Protein AF-A0A383DNP6-F1 (afdb_monomer_lite)

Secondary structure (DSSP, 8-state):
---SHHHHEEEEEEETTEEE--SSTT-SS---EESSTTHHHHHHHHHGGGS-HHHH-HHHHHHHHTTPPPHHHHHHHS--GGG-S-EEEEE-----S---TT--TTT-GGGHHHHHHHHHHHS---TTS-----PPP-HHHHHHHHTTT-SEEEE-SS-GGG-HHHHHHHHHHHT-HHHHHH-EEEE-----

Radius of gyration: 18.07 Å; chains: 1; bounding box: 46×43×46 Å

Foldseek 3Di:
DAFLLLQAEDEFAAAPQATFQDSDPQFQDTPGHDNDPVCNSVSNVVCRVVDPCVVGNCVQVVQVVVVHDDPRNVVVVPDDSVLGHAEYRDAQFADADDDDPPDDCRQHVNCLVVVVVCCVPPVDDDCPSNDDTRDGDPLVVVLVRHALGHQEYEYDGHALVRDPSSVVSVVVNVVRPNCVVRHDYHYDHPPD

pLDDT: mean 89.87, std 11.25, range [45.59, 98.5]

Sequence (192 aa):
MECLEPYNAIYLDNTDSGYKIQPCCLYNNTEGVVDSIDKIQAKNQELWPTLDWEKNCIVCLSKEKHNEHSKRLESFKSSSREKGLVRFDIRPGSTCNLKCIMCNPRNSSAWQQDIELWTKYNNDYERSLSRKNFNELDWDWIYTKCVDKAELIYIVGGEPFYMKSVHEFLNKLSKNQWNCYNTRILIQTNGV

InterPro domains:
  IPR007197 Radical SAM [SFLDS00029] (92-191)
  IPR013785 Aldolase-type TIM barrel [G3DSA:3.20.20.70] (83-192)
  IPR058240 Radical SAM superfamily [SSF102114] (91-191)

Organism: NCBI:txid408172

Structure (mmCIF, N/CA/C/O backbone):
data_AF-A0A383DNP6-F1
#
_entry.id   AF-A0A383DNP6-F1
#
loop_
_atom_site.group_PDB
_atom_site.id
_atom_site.type_symbol
_atom_site.label_atom_id
_atom_site.label_alt_id
_atom_site.label_comp_id
_atom_site.label_asym_id
_atom_site.label_entity_id
_atom_site.label_seq_id
_atom_site.pdbx_PDB_ins_code
_atom_site.Cartn_x
_atom_site.Cartn_y
_atom_site.Cartn_z
_atom_site.occupancy
_atom_site.B_iso_or_equiv
_atom_site.auth_seq_id
_atom_site.auth_comp_id
_atom_site.auth_asym_id
_atom_site.auth_atom_id
_atom_site.pdbx_PDB_model_num
ATOM 1 N N . MET A 1 1 ? -9.457 18.759 13.613 1.00 61.66 1 MET A N 1
ATOM 2 C CA . MET A 1 1 ? -9.557 17.284 13.680 1.00 61.66 1 MET A CA 1
ATOM 3 C C . MET A 1 1 ? -8.344 16.699 12.970 1.00 61.66 1 MET A C 1
ATOM 5 O O . MET A 1 1 ? -8.074 17.108 11.845 1.00 61.66 1 MET A O 1
ATOM 9 N N . GLU A 1 2 ? -7.572 15.847 13.641 1.00 83.06 2 GLU A N 1
ATOM 10 C CA . GLU A 1 2 ? -6.317 15.265 13.128 1.00 83.06 2 GLU A CA 1
ATOM 11 C C . GLU A 1 2 ? -6.586 13.987 12.330 1.00 83.06 2 GLU A C 1
ATOM 13 O O . GLU A 1 2 ? -7.411 13.190 12.762 1.00 83.06 2 GLU A O 1
ATOM 18 N N . CYS A 1 3 ? -5.885 13.787 11.206 1.00 91.44 3 CYS A N 1
ATOM 19 C CA . CYS A 1 3 ? -6.023 12.624 10.314 1.00 91.44 3 CYS A CA 1
ATOM 20 C C . CYS A 1 3 ? -5.942 11.279 11.063 1.00 91.44 3 CYS A C 1
ATOM 22 O O . CYS A 1 3 ? -5.090 11.110 11.934 1.00 91.44 3 CYS A O 1
ATOM 24 N N . LEU A 1 4 ? -6.777 10.306 10.679 1.00 92.88 4 LEU A N 1
ATOM 25 C CA . LEU A 1 4 ? -6.782 8.964 11.277 1.00 92.88 4 LEU A CA 1
ATOM 26 C C . LEU A 1 4 ? -5.996 7.916 10.476 1.00 92.88 4 LEU A C 1
ATOM 28 O O . LEU A 1 4 ? -5.839 6.790 10.945 1.00 92.88 4 LEU A O 1
ATOM 32 N N . GLU A 1 5 ? -5.455 8.268 9.305 1.00 94.00 5 GLU A N 1
ATOM 33 C CA . GLU A 1 5 ? -4.631 7.351 8.500 1.00 94.00 5 GLU A CA 1
ATOM 34 C C . GLU A 1 5 ? -3.450 6.725 9.272 1.00 94.00 5 GLU A C 1
ATOM 36 O O . GLU A 1 5 ? -3.327 5.508 9.191 1.00 94.00 5 GLU A O 1
ATOM 41 N N . PRO A 1 6 ? -2.658 7.451 10.097 1.00 93.88 6 PRO A N 1
ATOM 42 C CA . PRO A 1 6 ? -1.569 6.832 10.872 1.00 93.88 6 PRO A CA 1
ATOM 43 C C . PRO A 1 6 ? -2.024 5.740 11.858 1.00 93.88 6 PRO A C 1
ATOM 45 O O . PRO A 1 6 ? -1.230 4.904 12.292 1.00 93.88 6 PRO A O 1
ATOM 48 N N . TYR A 1 7 ? -3.296 5.763 12.264 1.00 93.75 7 TYR A N 1
ATOM 49 C CA . TYR A 1 7 ? -3.839 4.875 13.291 1.00 93.75 7 TYR A CA 1
ATOM 50 C C . TYR A 1 7 ? -4.623 3.716 12.686 1.00 93.75 7 TYR A C 1
ATOM 52 O O . TYR A 1 7 ? -4.438 2.570 13.093 1.00 93.75 7 TYR A O 1
ATOM 60 N N . ASN A 1 8 ? -5.484 4.009 11.710 1.00 94.88 8 ASN A N 1
ATOM 61 C CA . ASN A 1 8 ? -6.426 3.037 11.168 1.00 94.88 8 ASN A CA 1
ATOM 62 C C . ASN A 1 8 ? -6.039 2.479 9.798 1.00 94.88 8 ASN A C 1
ATOM 64 O O . ASN A 1 8 ? -6.687 1.541 9.328 1.00 94.88 8 ASN A O 1
ATOM 68 N N . ALA A 1 9 ? -5.006 3.032 9.162 1.00 95.50 9 ALA A N 1
ATOM 69 C CA . ALA A 1 9 ? -4.510 2.579 7.876 1.00 95.50 9 ALA A CA 1
ATOM 70 C C . ALA A 1 9 ? -3.009 2.272 7.918 1.00 95.50 9 ALA A C 1
ATOM 72 O O . ALA A 1 9 ? -2.278 2.717 8.802 1.00 95.50 9 ALA A O 1
ATOM 73 N N . ILE A 1 10 ? -2.549 1.508 6.932 1.00 97.06 10 ILE A N 1
ATOM 74 C CA . ILE A 1 10 ? -1.130 1.307 6.666 1.00 97.06 10 ILE A CA 1
ATOM 75 C C . ILE A 1 10 ? -0.873 1.387 5.166 1.00 97.06 10 ILE A C 1
ATOM 77 O O . ILE A 1 10 ? -1.619 0.819 4.367 1.00 97.06 10 ILE A O 1
ATOM 81 N N . TYR A 1 11 ? 0.185 2.103 4.796 1.00 97.00 11 TYR A N 1
ATOM 82 C CA . TYR A 1 11 ? 0.709 2.138 3.439 1.00 97.00 11 TYR A CA 1
ATOM 83 C C . TYR A 1 11 ? 1.948 1.247 3.359 1.00 97.00 11 TYR A C 1
ATOM 85 O O . TYR A 1 11 ? 2.924 1.477 4.071 1.00 97.00 11 TYR A O 1
ATOM 93 N N . LEU A 1 12 ? 1.896 0.225 2.510 1.00 96.62 12 LEU A N 1
ATOM 94 C CA . LEU A 1 12 ? 2.936 -0.788 2.368 1.00 96.62 12 LEU A CA 1
ATOM 95 C C . LEU A 1 12 ? 3.612 -0.641 1.009 1.00 96.62 12 LEU A C 1
ATOM 97 O O . LEU A 1 12 ? 3.016 -0.958 -0.013 1.00 96.62 12 LEU A O 1
ATOM 101 N N . ASP A 1 13 ? 4.854 -0.166 1.010 1.00 93.31 13 ASP A N 1
ATOM 102 C CA . ASP A 1 13 ? 5.696 0.020 -0.177 1.00 93.31 13 ASP A CA 1
ATOM 103 C C . ASP A 1 13 ? 7.134 -0.286 0.218 1.00 93.31 13 ASP A C 1
ATOM 105 O O . ASP A 1 13 ? 7.767 0.480 0.955 1.00 93.31 13 ASP A O 1
ATOM 109 N N . ASN A 1 14 ? 7.599 -1.456 -0.214 1.00 91.62 14 ASN A N 1
ATOM 110 C CA . ASN A 1 14 ? 8.941 -1.931 0.060 1.00 91.62 14 ASN A CA 1
ATOM 111 C C . ASN A 1 14 ? 9.878 -1.507 -1.069 1.00 91.62 14 ASN A C 1
ATOM 113 O O . ASN A 1 14 ? 9.609 -1.697 -2.256 1.00 91.62 14 ASN A O 1
ATOM 117 N N . THR A 1 15 ? 10.984 -0.896 -0.681 1.00 86.88 15 THR A N 1
ATOM 118 C CA . THR A 1 15 ? 11.998 -0.366 -1.585 1.00 86.88 15 THR A CA 1
ATOM 119 C C . THR A 1 15 ? 13.313 -1.100 -1.358 1.00 86.88 15 THR A C 1
ATOM 121 O O . THR A 1 15 ? 13.457 -1.849 -0.393 1.00 86.88 15 THR A O 1
ATOM 124 N N . ASP A 1 16 ? 14.316 -0.838 -2.193 1.00 83.19 16 ASP A N 1
ATOM 125 C CA . ASP A 1 16 ? 15.664 -1.386 -1.989 1.00 83.19 16 ASP A CA 1
ATOM 126 C C . ASP A 1 16 ? 16.263 -1.016 -0.623 1.00 83.19 16 ASP A C 1
ATOM 128 O O . ASP A 1 16 ? 17.136 -1.713 -0.114 1.00 83.19 16 ASP A O 1
ATOM 132 N N . SER A 1 17 ? 15.811 0.095 -0.035 1.00 87.19 17 SER A N 1
ATOM 133 C CA . SER A 1 17 ? 16.271 0.590 1.264 1.00 87.19 17 SER A CA 1
ATOM 134 C C . SER A 1 17 ? 15.376 0.153 2.431 1.00 87.19 17 SER A C 1
ATOM 136 O O . SER A 1 17 ? 15.689 0.473 3.572 1.00 87.19 17 SER A O 1
ATOM 138 N N . GLY A 1 18 ? 14.279 -0.564 2.164 1.00 91.69 18 GLY A N 1
ATOM 139 C CA . GLY A 1 18 ? 13.285 -0.984 3.155 1.00 91.69 18 GLY A CA 1
ATOM 140 C C . GLY A 1 18 ? 11.896 -0.385 2.918 1.00 91.69 18 GLY A C 1
ATOM 141 O O . GLY A 1 18 ? 11.629 0.248 1.889 1.00 91.69 18 GLY A O 1
ATOM 142 N N . TYR A 1 19 ? 11.005 -0.582 3.886 1.00 94.25 19 TYR A N 1
ATOM 143 C CA . TYR A 1 19 ? 9.616 -0.133 3.858 1.00 94.25 19 TYR A CA 1
ATOM 144 C C . TYR A 1 19 ? 9.498 1.353 4.182 1.00 94.25 19 TYR A C 1
ATOM 146 O O . TYR A 1 19 ? 10.014 1.806 5.202 1.00 94.25 19 TYR A O 1
ATOM 154 N N . LYS A 1 20 ? 8.781 2.115 3.353 1.00 94.50 20 LYS A N 1
ATOM 155 C CA . LYS A 1 20 ? 8.606 3.562 3.559 1.00 94.50 20 LYS A CA 1
ATOM 156 C C . LYS A 1 20 ? 7.843 3.890 4.842 1.00 94.50 20 LYS A C 1
ATOM 158 O O . LYS A 1 20 ? 6.776 3.336 5.100 1.00 94.50 20 LYS A O 1
ATOM 163 N N . ILE A 1 21 ? 8.337 4.885 5.572 1.00 95.44 21 ILE A N 1
ATOM 164 C CA . ILE A 1 21 ? 7.622 5.531 6.673 1.00 95.44 21 ILE A CA 1
ATOM 165 C C . ILE A 1 21 ? 6.856 6.722 6.097 1.00 95.44 21 ILE A C 1
ATOM 167 O O . ILE A 1 21 ? 7.427 7.778 5.815 1.00 95.44 21 ILE A O 1
ATOM 171 N N . GLN A 1 22 ? 5.559 6.528 5.876 1.00 93.69 22 GLN A N 1
ATOM 172 C CA . GLN A 1 22 ? 4.633 7.605 5.544 1.00 93.69 22 GLN A CA 1
ATOM 173 C C . GLN A 1 22 ? 3.201 7.262 5.989 1.00 93.69 22 GLN A C 1
ATOM 175 O O . GLN A 1 22 ? 2.783 6.107 5.843 1.00 93.69 22 GLN A O 1
ATOM 180 N N . PRO A 1 23 ? 2.417 8.240 6.489 1.00 93.12 23 PRO A N 1
ATOM 181 C CA . PRO A 1 23 ? 1.058 8.001 6.981 1.00 93.12 23 PRO A CA 1
ATOM 182 C C . PRO A 1 23 ? 0.078 7.447 5.942 1.00 93.12 23 PRO A C 1
ATOM 184 O O . PRO A 1 23 ? -0.820 6.686 6.289 1.00 93.12 23 PRO A O 1
ATOM 187 N N . CYS A 1 24 ? 0.204 7.860 4.677 1.00 94.81 24 CYS A N 1
ATOM 188 C CA . CYS A 1 24 ? -0.631 7.376 3.579 1.00 94.81 24 CYS A CA 1
ATOM 189 C C . CYS A 1 24 ? 0.018 7.656 2.214 1.00 94.81 24 CYS A C 1
ATOM 191 O O . CYS A 1 24 ? 0.981 8.412 2.124 1.00 94.81 24 CYS A O 1
ATOM 193 N N . CYS A 1 25 ? -0.563 7.117 1.140 1.00 94.06 25 CYS A N 1
ATOM 194 C CA . CYS A 1 25 ? -0.069 7.274 -0.233 1.00 94.06 25 CYS A CA 1
ATOM 195 C C . CYS A 1 25 ? -0.108 8.701 -0.814 1.00 94.06 25 CYS A C 1
ATOM 197 O O . CYS A 1 25 ? 0.502 8.934 -1.851 1.00 94.06 25 CYS A O 1
ATOM 199 N N . LEU A 1 26 ? -0.842 9.634 -0.197 1.00 95.06 26 LEU A N 1
ATOM 200 C CA . LEU A 1 26 ? -0.940 11.035 -0.644 1.00 95.06 26 LEU A CA 1
ATOM 201 C C . LEU A 1 26 ? -0.003 11.975 0.122 1.00 95.06 26 LEU A C 1
ATOM 203 O O . LEU A 1 26 ? -0.078 13.190 -0.056 1.00 95.06 26 LEU A O 1
ATOM 207 N N . TYR A 1 27 ? 0.804 11.433 1.029 1.00 94.69 27 TYR A N 1
ATOM 208 C CA . TYR A 1 27 ? 1.769 12.210 1.785 1.00 94.69 27 TYR A CA 1
ATOM 209 C C . TYR A 1 27 ? 2.950 12.562 0.866 1.00 94.69 27 TYR A C 1
ATOM 211 O O . TYR A 1 27 ? 3.499 11.693 0.195 1.00 94.69 27 TYR A O 1
ATOM 219 N N . ASN A 1 28 ? 3.302 13.846 0.779 1.00 91.00 28 ASN A N 1
ATOM 220 C CA . ASN A 1 28 ? 4.233 14.342 -0.244 1.00 91.00 28 ASN A CA 1
ATOM 221 C C . ASN A 1 28 ? 5.705 13.977 -0.002 1.00 91.00 28 ASN A C 1
ATOM 223 O O . ASN A 1 28 ? 6.528 14.160 -0.899 1.00 91.00 28 ASN A O 1
ATOM 227 N N . ASN A 1 29 ? 6.046 13.508 1.196 1.00 88.94 29 ASN A N 1
ATOM 228 C CA . ASN A 1 29 ? 7.412 13.181 1.581 1.00 88.94 29 ASN A CA 1
ATOM 229 C C . ASN A 1 29 ? 7.528 11.709 2.009 1.00 88.94 29 ASN A C 1
ATOM 231 O O . ASN A 1 29 ? 6.543 10.990 2.121 1.00 88.94 29 ASN A O 1
ATOM 235 N N . THR A 1 30 ? 8.738 11.226 2.251 1.00 88.38 30 THR A N 1
ATOM 236 C CA . THR A 1 30 ? 8.972 9.962 2.954 1.00 88.38 30 THR A CA 1
ATOM 237 C C . THR A 1 30 ? 9.869 10.268 4.143 1.00 88.38 30 THR A C 1
ATOM 239 O O . THR A 1 30 ? 10.977 10.759 3.961 1.00 88.38 30 THR A O 1
ATOM 242 N N . GLU A 1 31 ? 9.396 9.979 5.357 1.00 91.69 31 GLU A N 1
ATOM 243 C CA . GLU A 1 31 ? 10.099 10.341 6.602 1.00 91.69 31 GLU A CA 1
ATOM 244 C C . GLU A 1 31 ? 11.278 9.404 6.914 1.00 91.69 31 GLU A C 1
ATOM 246 O O . GLU A 1 31 ? 12.033 9.606 7.861 1.00 91.69 31 GLU A O 1
ATOM 251 N N . GLY A 1 32 ? 11.440 8.354 6.109 1.00 93.56 32 GLY A N 1
ATOM 252 C CA . GLY A 1 32 ? 12.509 7.377 6.214 1.00 93.56 32 GLY A CA 1
ATOM 253 C C . GLY A 1 32 ? 12.049 6.000 5.761 1.00 93.56 32 GLY A C 1
ATOM 254 O O . GLY A 1 32 ? 11.004 5.840 5.123 1.00 93.56 32 GLY A O 1
ATOM 255 N N . VAL A 1 33 ? 12.839 4.994 6.113 1.00 94.94 33 VAL A N 1
ATOM 256 C CA . VAL A 1 33 ? 12.542 3.587 5.848 1.00 94.94 33 VAL A CA 1
ATOM 257 C C . VAL A 1 33 ? 12.774 2.752 7.101 1.00 94.94 33 VAL A C 1
ATOM 259 O O . VAL A 1 33 ? 13.619 3.087 7.931 1.00 94.94 33 VAL A O 1
ATOM 262 N N . VAL A 1 34 ? 12.026 1.661 7.230 1.00 95.56 34 VAL A N 1
ATOM 263 C CA . VAL A 1 34 ? 12.275 0.600 8.210 1.00 95.56 34 VAL A CA 1
ATOM 264 C C . VAL A 1 34 ? 12.629 -0.698 7.495 1.00 95.56 34 VAL A C 1
ATOM 266 O O . VAL A 1 34 ? 12.163 -0.974 6.393 1.00 95.56 34 VAL A O 1
ATOM 269 N N . ASP A 1 35 ? 13.452 -1.509 8.141 1.00 93.50 35 ASP A N 1
ATOM 270 C CA . ASP A 1 35 ? 13.880 -2.830 7.674 1.00 93.50 35 ASP A CA 1
ATOM 271 C C . ASP A 1 35 ? 12.754 -3.876 7.701 1.00 93.50 35 ASP A C 1
ATOM 273 O O . ASP A 1 35 ? 12.769 -4.813 6.907 1.00 93.50 35 ASP A O 1
ATOM 277 N N . SER A 1 36 ? 11.771 -3.711 8.593 1.00 94.56 36 SER A N 1
ATOM 278 C CA . SER A 1 36 ? 10.706 -4.688 8.821 1.00 94.56 36 SER A CA 1
ATOM 279 C C . SER A 1 36 ? 9.310 -4.068 8.820 1.00 94.56 36 SER A C 1
ATOM 281 O O . SER A 1 36 ? 9.084 -2.976 9.349 1.00 94.56 36 SER A O 1
ATOM 283 N N . ILE A 1 37 ? 8.357 -4.806 8.248 1.00 95.81 37 ILE A N 1
ATOM 284 C CA . ILE A 1 37 ? 6.975 -4.373 8.018 1.00 95.81 37 ILE A CA 1
ATOM 285 C C . ILE A 1 37 ? 6.214 -4.057 9.317 1.00 95.81 37 ILE A C 1
ATOM 287 O O . ILE A 1 37 ? 5.402 -3.132 9.363 1.00 95.81 37 ILE A O 1
ATOM 291 N N . ASP A 1 38 ? 6.511 -4.773 10.403 1.00 96.00 38 ASP A N 1
ATOM 292 C CA . ASP A 1 38 ? 5.845 -4.623 11.699 1.00 96.00 38 ASP A CA 1
ATOM 293 C C . ASP A 1 38 ? 6.149 -3.279 12.377 1.00 96.00 38 ASP A C 1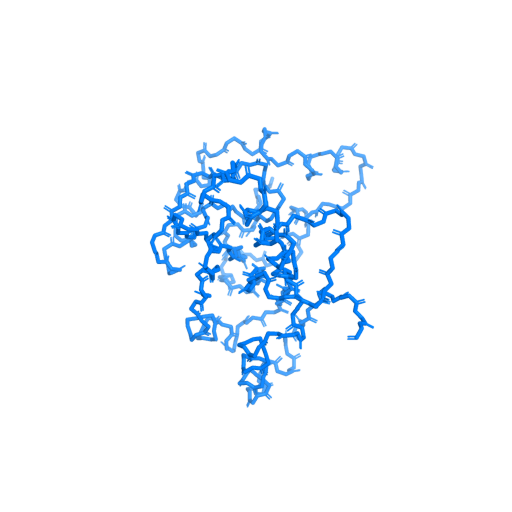
ATOM 295 O O . ASP A 1 38 ? 5.350 -2.799 13.184 1.00 96.00 38 ASP A O 1
ATOM 299 N N . LYS A 1 39 ? 7.257 -2.630 11.999 1.00 96.94 39 LYS A N 1
ATOM 300 C CA . LYS A 1 39 ? 7.688 -1.343 12.560 1.00 96.94 39 LYS A CA 1
ATOM 301 C C . LYS A 1 39 ? 6.992 -0.141 11.918 1.00 96.94 39 LYS A C 1
ATOM 303 O O . LYS A 1 39 ? 6.970 0.929 12.527 1.00 96.94 39 LYS A O 1
ATOM 308 N N . ILE A 1 40 ? 6.415 -0.293 10.720 1.00 96.62 40 ILE A N 1
ATOM 309 C CA . ILE A 1 40 ? 5.876 0.823 9.918 1.00 96.62 40 ILE A CA 1
ATOM 310 C C . ILE A 1 40 ? 4.815 1.601 10.699 1.00 96.62 40 ILE A C 1
ATOM 312 O O . ILE A 1 40 ? 4.896 2.822 10.820 1.00 96.62 40 ILE A O 1
ATOM 316 N N . GLN A 1 41 ? 3.816 0.900 11.245 1.00 95.12 41 GLN A N 1
ATOM 317 C CA . GLN A 1 41 ? 2.688 1.553 11.906 1.00 95.12 41 GLN A CA 1
ATOM 318 C C . GLN A 1 41 ? 3.131 2.306 13.166 1.00 95.12 41 GLN A C 1
ATOM 320 O O . GLN A 1 41 ? 2.764 3.465 13.343 1.00 95.12 41 GLN A O 1
ATOM 325 N N . ALA A 1 42 ? 3.954 1.673 14.007 1.00 95.62 42 ALA A N 1
ATOM 326 C CA . ALA A 1 42 ? 4.474 2.298 15.218 1.00 95.62 42 ALA A CA 1
ATOM 327 C C . ALA A 1 42 ? 5.294 3.554 14.889 1.00 95.62 42 ALA A C 1
ATOM 329 O O . ALA A 1 42 ? 5.090 4.593 15.510 1.00 95.62 42 ALA A O 1
ATOM 330 N N . LYS A 1 43 ? 6.149 3.498 13.855 1.00 96.44 43 LYS A N 1
ATOM 331 C CA . LYS A 1 43 ? 6.927 4.661 13.406 1.00 96.44 43 LYS A CA 1
ATOM 332 C C . LYS A 1 43 ? 6.067 5.782 12.835 1.00 96.44 43 LYS A C 1
ATOM 334 O O . LYS A 1 43 ? 6.301 6.940 13.166 1.00 96.44 43 LYS A O 1
ATOM 339 N N . ASN A 1 44 ? 5.037 5.462 12.056 1.00 94.81 44 ASN A N 1
ATOM 340 C CA . ASN A 1 44 ? 4.078 6.467 11.598 1.00 94.81 44 ASN A CA 1
ATOM 341 C C . ASN A 1 44 ? 3.375 7.162 12.776 1.00 94.81 44 ASN A C 1
ATOM 343 O O . ASN A 1 44 ? 3.233 8.381 12.759 1.00 94.81 44 ASN A O 1
ATOM 347 N N . GLN A 1 45 ? 2.960 6.414 13.802 1.00 94.06 45 GLN A N 1
ATOM 348 C CA . GLN A 1 45 ? 2.284 6.967 14.983 1.00 94.06 45 GLN A CA 1
ATOM 349 C C . GLN A 1 45 ? 3.216 7.786 15.880 1.00 94.06 45 GLN A C 1
ATOM 351 O O . GLN A 1 45 ? 2.785 8.801 16.418 1.00 94.06 45 GLN A O 1
ATOM 356 N N . GLU A 1 46 ? 4.472 7.360 16.027 1.00 94.88 46 GLU A N 1
ATOM 357 C CA . GLU A 1 46 ? 5.516 8.069 16.777 1.00 94.88 46 GLU A CA 1
ATOM 358 C C . GLU A 1 46 ? 5.816 9.436 16.154 1.00 94.88 46 GLU A C 1
ATOM 360 O O . GLU A 1 46 ? 5.878 10.438 16.862 1.00 94.88 46 GLU A O 1
ATOM 365 N N . LEU A 1 47 ? 5.962 9.487 14.826 1.00 92.25 47 LEU A N 1
ATOM 366 C CA . LEU A 1 47 ? 6.300 10.722 14.123 1.00 92.25 47 LEU A CA 1
ATOM 367 C C . LEU A 1 47 ? 5.100 11.659 13.977 1.00 92.25 47 LEU A C 1
ATOM 369 O O . LEU A 1 47 ? 5.281 12.874 14.044 1.00 92.25 47 LEU A O 1
ATOM 373 N N . TRP A 1 48 ? 3.884 11.125 13.813 1.00 91.69 48 TRP A N 1
ATOM 374 C CA . TRP A 1 48 ? 2.684 11.898 13.468 1.00 91.69 48 TRP A CA 1
ATOM 375 C C . TRP A 1 48 ? 2.465 13.200 14.268 1.00 91.69 48 TRP A C 1
ATOM 377 O O . TRP A 1 48 ? 2.198 14.215 13.626 1.00 91.69 48 TRP A O 1
ATOM 387 N N . PRO A 1 49 ? 2.630 13.250 15.609 1.00 90.62 49 PRO A N 1
ATOM 388 C CA . PRO A 1 49 ? 2.456 14.484 16.385 1.00 90.62 49 PRO A CA 1
ATOM 389 C C . PRO A 1 49 ? 3.461 15.595 16.047 1.00 90.62 49 PRO A C 1
ATOM 391 O O . PRO A 1 49 ? 3.217 16.756 16.359 1.00 90.62 49 PRO A O 1
ATOM 394 N N . THR A 1 50 ? 4.600 15.238 15.450 1.00 89.44 50 THR A N 1
ATOM 395 C CA . THR A 1 50 ? 5.689 16.166 15.104 1.00 89.44 50 THR A CA 1
ATOM 396 C C . THR A 1 50 ? 5.700 16.558 13.628 1.00 89.44 50 THR A C 1
ATOM 398 O O . THR A 1 50 ? 6.402 17.495 13.252 1.00 89.44 50 THR A O 1
ATOM 401 N N . LEU A 1 51 ? 4.928 15.862 12.784 1.00 87.69 51 LEU A N 1
ATOM 402 C CA . LEU A 1 51 ? 4.921 16.099 11.345 1.00 87.69 51 LEU A CA 1
ATOM 403 C C . LEU A 1 51 ? 4.134 17.359 10.982 1.00 87.69 51 LEU A C 1
ATOM 405 O O . LEU A 1 51 ? 2.992 17.563 11.398 1.00 87.69 51 LEU A O 1
ATOM 409 N N . ASP A 1 52 ? 4.731 18.168 10.109 1.00 88.62 52 ASP A N 1
ATOM 410 C CA . ASP A 1 52 ? 4.079 19.320 9.493 1.00 88.62 52 ASP A CA 1
ATOM 411 C C . ASP A 1 52 ? 3.120 18.840 8.391 1.00 88.62 52 ASP A C 1
ATOM 413 O O . ASP A 1 52 ? 3.464 18.721 7.209 1.00 88.62 52 ASP A O 1
ATOM 417 N N . TRP A 1 53 ? 1.898 18.495 8.792 1.00 86.56 53 TRP A N 1
ATOM 418 C CA . TRP A 1 53 ? 0.873 18.021 7.866 1.00 86.56 53 TRP A CA 1
ATOM 419 C C . TRP A 1 53 ? 0.355 19.128 6.939 1.00 86.56 53 TRP A C 1
ATOM 421 O O . TRP A 1 53 ? -0.161 18.797 5.871 1.00 86.56 53 TRP A O 1
ATOM 431 N N . GLU A 1 54 ? 0.527 20.410 7.279 1.00 87.81 54 GLU A N 1
ATOM 432 C CA . GLU A 1 54 ? 0.148 21.531 6.407 1.00 87.81 54 GLU A CA 1
ATOM 433 C C . GLU A 1 54 ? 1.000 21.556 5.134 1.00 87.81 54 GLU A C 1
ATOM 435 O O . GLU A 1 54 ? 0.491 21.784 4.035 1.00 87.81 54 GLU A O 1
ATOM 440 N N . LYS A 1 55 ? 2.290 21.227 5.262 1.00 90.06 55 LYS A N 1
ATOM 441 C CA . LYS A 1 55 ? 3.201 21.116 4.115 1.00 90.06 55 LYS A CA 1
ATOM 442 C C . LYS A 1 55 ? 3.113 19.784 3.385 1.00 90.06 55 LYS A C 1
ATOM 444 O O . LYS A 1 55 ? 3.328 19.739 2.177 1.00 90.06 55 LYS A O 1
ATOM 449 N N . ASN A 1 56 ? 2.819 18.697 4.093 1.00 92.31 56 ASN A N 1
ATOM 450 C CA . ASN A 1 56 ? 2.949 17.357 3.520 1.00 92.31 56 ASN A CA 1
ATOM 451 C C . ASN A 1 56 ? 1.623 16.718 3.074 1.00 92.31 56 ASN A C 1
ATOM 453 O O . ASN A 1 56 ? 1.645 15.766 2.297 1.00 92.31 56 ASN A O 1
ATOM 457 N N . CYS A 1 57 ? 0.467 17.249 3.494 1.00 94.19 57 CYS A N 1
ATOM 458 C CA . CYS A 1 57 ? -0.862 16.760 3.093 1.00 94.19 57 CYS A CA 1
ATOM 459 C C . CYS A 1 57 ? -1.565 17.683 2.076 1.00 94.19 57 CYS A C 1
ATOM 461 O O . CYS A 1 57 ? -2.795 17.786 2.085 1.00 94.19 57 CYS A O 1
ATOM 463 N N . ILE A 1 58 ? -0.809 18.338 1.184 1.00 94.31 58 ILE A N 1
ATOM 464 C CA . ILE A 1 58 ? -1.306 19.381 0.259 1.00 94.31 58 ILE A CA 1
ATOM 465 C C . ILE A 1 58 ? -2.522 18.916 -0.549 1.00 94.31 58 ILE A C 1
ATOM 467 O O . ILE A 1 58 ? -3.469 19.679 -0.720 1.00 94.31 58 ILE A O 1
ATOM 471 N N . VAL A 1 59 ? -2.541 17.660 -1.008 1.00 94.94 59 VAL A N 1
ATOM 472 C CA . VAL A 1 59 ? -3.672 17.114 -1.779 1.00 94.94 59 VAL A CA 1
ATOM 473 C C . VAL A 1 59 ? -4.970 17.162 -0.972 1.00 94.94 59 VAL A C 1
ATOM 475 O O . VAL A 1 59 ? -6.015 17.540 -1.501 1.00 94.94 59 VAL A O 1
ATOM 478 N N . CYS A 1 60 ? -4.920 16.810 0.316 1.00 95.44 60 CYS A N 1
ATOM 479 C CA . CYS A 1 60 ? -6.103 16.856 1.169 1.00 95.44 60 CYS A CA 1
ATOM 480 C C . CYS A 1 60 ? -6.533 18.298 1.445 1.00 95.44 60 CYS A C 1
ATOM 482 O O . CYS A 1 60 ? -7.710 18.611 1.305 1.00 95.44 60 CYS A O 1
ATOM 484 N N . LEU A 1 61 ? -5.578 19.174 1.761 1.00 94.62 61 LEU A N 1
ATOM 485 C CA . LEU A 1 61 ? -5.846 20.578 2.086 1.00 94.62 61 LEU A CA 1
ATOM 486 C C . LEU A 1 61 ? -6.399 21.350 0.892 1.00 94.62 61 LEU A C 1
ATOM 488 O O . LEU A 1 61 ? -7.327 22.139 1.038 1.00 94.62 61 LEU A O 1
ATOM 492 N N . SER A 1 62 ? -5.866 21.084 -0.300 1.00 95.38 62 SER A N 1
ATOM 493 C CA . SER A 1 62 ? -6.350 21.675 -1.543 1.00 95.38 62 SER A CA 1
ATOM 494 C C . SER A 1 62 ? -7.798 21.273 -1.815 1.00 95.38 62 SER A C 1
ATOM 496 O O . SER A 1 62 ? -8.631 22.145 -2.051 1.00 95.38 62 SER A O 1
ATOM 498 N N . LYS A 1 63 ? -8.133 19.980 -1.707 1.00 96.31 63 LYS A N 1
ATOM 499 C CA . LYS A 1 63 ? -9.516 19.503 -1.871 1.00 96.31 63 LYS A CA 1
ATOM 500 C C . LYS A 1 63 ? -10.466 20.148 -0.869 1.00 96.31 63 LYS A C 1
ATOM 502 O O . LYS A 1 63 ? -11.497 20.692 -1.247 1.00 96.31 63 LYS A O 1
ATOM 507 N N . GLU A 1 64 ? -10.083 20.157 0.401 1.00 94.75 64 GLU A N 1
ATOM 508 C CA . GLU A 1 64 ? -10.904 20.717 1.476 1.00 94.75 64 GLU A CA 1
ATOM 509 C C . GLU A 1 64 ? -11.129 22.224 1.316 1.00 94.75 64 GLU A C 1
ATOM 511 O O . GLU A 1 64 ? -12.238 22.699 1.546 1.00 94.75 64 GLU A O 1
ATOM 516 N N . LYS A 1 65 ? -10.121 22.972 0.847 1.00 96.12 65 LYS A N 1
ATOM 517 C CA . LYS A 1 65 ? -10.250 24.403 0.529 1.00 96.12 65 LYS A CA 1
ATOM 518 C C . LYS A 1 65 ? -11.298 24.674 -0.557 1.00 96.12 65 LYS A C 1
ATOM 520 O O . LYS A 1 65 ? -11.909 25.739 -0.554 1.00 96.12 65 LYS A O 1
ATOM 525 N N . HIS A 1 66 ? -11.516 23.722 -1.462 1.00 96.12 66 HIS A N 1
ATOM 526 C CA . HIS A 1 66 ? -12.529 23.795 -2.518 1.00 96.12 66 HIS A CA 1
ATOM 527 C C . HIS A 1 66 ? -13.839 23.079 -2.141 1.00 96.12 66 HIS A C 1
ATOM 529 O O . HIS A 1 66 ? -14.664 22.819 -3.011 1.00 96.12 66 HIS A O 1
ATOM 535 N N . ASN A 1 67 ? -14.057 22.779 -0.853 1.00 94.81 67 ASN A N 1
ATOM 536 C CA . ASN A 1 67 ? -15.219 22.037 -0.348 1.00 94.81 67 ASN A CA 1
ATOM 537 C C . ASN A 1 67 ? -15.381 20.629 -0.955 1.00 94.81 67 ASN A C 1
ATOM 539 O O . ASN A 1 67 ? -16.484 20.082 -0.987 1.00 94.81 67 ASN A O 1
ATOM 543 N N . GLU A 1 68 ? -14.289 20.015 -1.412 1.00 95.19 68 GLU A N 1
ATOM 544 C CA . GLU A 1 68 ? -14.275 18.631 -1.880 1.00 95.19 68 GLU A CA 1
ATOM 545 C C . GLU A 1 68 ? -13.909 17.646 -0.761 1.00 95.19 68 GLU A C 1
ATOM 547 O O . GLU A 1 68 ? -13.189 17.958 0.193 1.00 95.19 68 GLU A O 1
ATOM 552 N N . HIS A 1 69 ? -14.347 16.394 -0.913 1.00 92.50 69 HIS A N 1
ATOM 553 C CA . HIS A 1 69 ? -13.968 15.316 -0.005 1.00 92.50 69 HIS A CA 1
ATOM 554 C C . HIS A 1 69 ? -12.507 14.881 -0.206 1.00 92.50 69 HIS A C 1
ATOM 556 O O . HIS A 1 69 ? -12.111 14.389 -1.267 1.00 92.50 69 HIS A O 1
ATOM 562 N N . SER A 1 70 ? -11.710 15.001 0.857 1.00 94.44 70 SER A N 1
ATOM 563 C CA . SER A 1 70 ? -10.337 14.500 0.919 1.00 94.44 70 SER A CA 1
ATOM 564 C C . SER A 1 70 ? -10.248 13.113 1.563 1.00 94.44 70 SER A C 1
ATOM 566 O O . SER A 1 70 ? -11.130 12.689 2.312 1.00 94.44 70 SER A O 1
ATOM 568 N N . LYS A 1 71 ? -9.119 12.425 1.346 1.00 92.69 71 LYS A N 1
ATOM 569 C CA . LYS A 1 71 ? -8.797 11.168 2.043 1.00 92.69 71 LYS A CA 1
ATOM 570 C C . LYS A 1 71 ? -8.711 11.362 3.563 1.00 92.69 71 LYS A C 1
ATOM 572 O O . LYS A 1 71 ? -9.114 10.478 4.311 1.00 92.69 71 LYS A O 1
ATOM 577 N N . ARG A 1 72 ? -8.251 12.532 4.021 1.00 92.00 72 ARG A N 1
ATOM 578 C CA . ARG A 1 72 ? -8.226 12.904 5.442 1.00 92.00 72 ARG A CA 1
ATOM 579 C C . ARG A 1 72 ? -9.635 12.970 6.032 1.00 92.00 72 ARG A C 1
ATOM 581 O O . ARG A 1 72 ? -9.868 12.357 7.067 1.00 92.00 72 ARG A O 1
ATOM 588 N N . LEU A 1 73 ? -10.576 13.648 5.376 1.00 92.00 73 LEU A N 1
ATOM 589 C CA . LEU A 1 73 ? -11.973 13.685 5.825 1.00 92.00 73 LEU A CA 1
ATOM 590 C C . LEU A 1 73 ? -12.630 12.301 5.765 1.00 92.00 73 LEU A C 1
ATOM 592 O O . LEU A 1 73 ? -13.375 11.931 6.668 1.00 92.00 73 LEU A O 1
ATOM 596 N N . GLU A 1 74 ?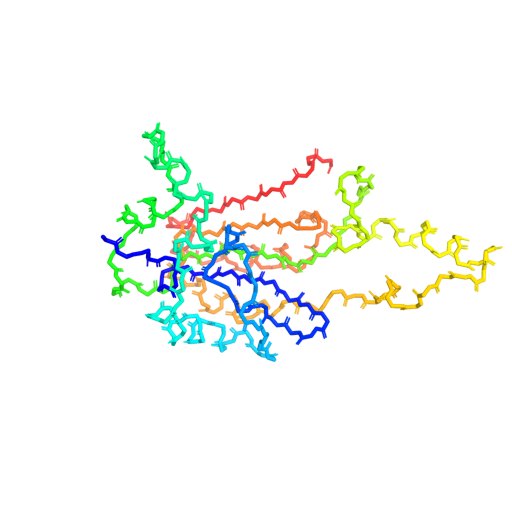 -12.319 11.509 4.738 1.00 90.12 74 GLU A N 1
ATOM 597 C CA . GLU A 1 74 ? -12.788 10.123 4.636 1.00 90.12 74 GLU A CA 1
ATOM 598 C C . GLU A 1 74 ? -12.261 9.257 5.790 1.00 90.12 74 GLU A C 1
ATOM 600 O O . GLU A 1 74 ? -12.978 8.394 6.300 1.00 90.12 74 GLU A O 1
ATOM 605 N N . SER A 1 75 ? -11.046 9.546 6.275 1.00 89.88 75 SER A N 1
ATOM 606 C CA . SER A 1 75 ? -10.469 8.868 7.436 1.00 89.88 75 SER A CA 1
ATOM 607 C C . SER A 1 75 ? -11.301 9.048 8.715 1.00 89.88 75 SER A C 1
ATOM 609 O O . SER A 1 75 ? -11.236 8.189 9.591 1.00 89.88 75 SER A O 1
ATOM 611 N N . PHE A 1 76 ? -12.139 10.086 8.800 1.00 87.44 76 PHE A N 1
ATOM 612 C CA . PHE A 1 76 ? -13.033 10.324 9.938 1.00 87.44 76 PHE A CA 1
ATOM 613 C C . PHE A 1 76 ? -14.342 9.540 9.860 1.00 87.44 76 PHE A C 1
ATOM 615 O O . PHE A 1 76 ? -14.906 9.219 10.900 1.00 87.44 76 PHE A O 1
ATOM 622 N N . LYS A 1 77 ? -14.816 9.196 8.654 1.00 80.62 77 LYS A N 1
ATOM 623 C CA . LYS A 1 77 ? -16.052 8.407 8.476 1.00 80.62 77 LYS A CA 1
ATOM 624 C C . LYS A 1 77 ? -15.852 6.966 8.930 1.00 80.62 77 LYS A C 1
ATOM 626 O O . LYS A 1 77 ? -16.620 6.444 9.723 1.00 80.62 77 LYS A O 1
ATOM 631 N N . SER A 1 78 ? -14.756 6.380 8.463 1.00 64.38 78 SER A N 1
ATOM 632 C CA . SER A 1 78 ? -13.801 5.738 9.346 1.00 64.38 78 SER A CA 1
ATOM 633 C C . SER A 1 78 ? -14.271 4.879 10.506 1.00 64.38 78 SER A C 1
ATOM 635 O O . SER A 1 78 ? -14.632 3.707 10.389 1.00 64.38 78 SER A O 1
ATOM 637 N N . SER A 1 79 ? -13.989 5.472 11.660 1.00 63.38 79 SER A N 1
ATOM 638 C CA . SER A 1 79 ? -13.531 4.811 12.868 1.00 63.38 79 SER A CA 1
ATOM 639 C C . SER A 1 79 ? -13.173 5.889 13.891 1.00 63.38 79 SER A C 1
ATOM 641 O O . SER A 1 79 ? -12.877 7.027 13.524 1.00 63.38 79 SER A O 1
ATOM 643 N N . SER A 1 80 ? -13.057 5.501 15.157 1.00 82.12 80 SER A N 1
ATOM 644 C CA . SER A 1 80 ? -12.170 6.166 16.115 1.00 82.12 80 SER A CA 1
ATOM 645 C C . SER A 1 80 ? -10.759 5.555 16.045 1.00 82.12 80 SER A C 1
ATOM 647 O O . SER A 1 80 ? -10.560 4.476 15.475 1.00 82.12 80 SER A O 1
ATOM 649 N N . ARG A 1 81 ? -9.771 6.200 16.686 1.00 83.50 81 ARG A N 1
ATOM 650 C CA . ARG A 1 81 ? -8.413 5.634 16.841 1.00 83.50 81 ARG A CA 1
ATOM 651 C C . ARG A 1 81 ? -8.435 4.213 17.42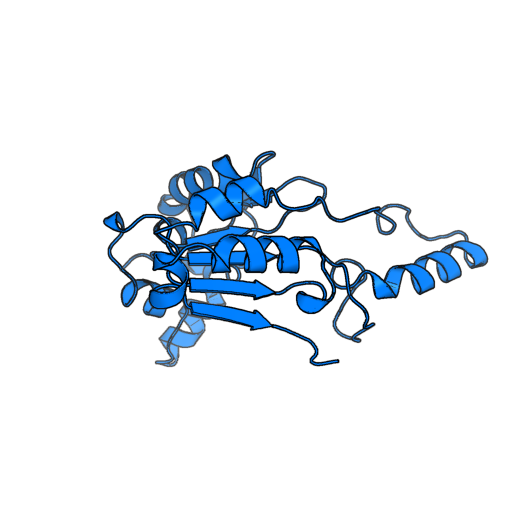6 1.00 83.50 81 ARG A C 1
ATOM 653 O O . ARG A 1 81 ? -7.621 3.385 17.033 1.00 83.50 81 ARG A O 1
ATOM 660 N N . GLU A 1 82 ? -9.396 3.915 18.300 1.00 86.56 82 GLU A N 1
ATOM 661 C CA . GLU A 1 82 ? -9.506 2.635 19.016 1.00 86.56 82 GLU A CA 1
ATOM 662 C C . GLU A 1 82 ? -9.792 1.431 18.121 1.00 86.56 82 GLU A C 1
ATOM 664 O O . GLU A 1 82 ? -9.499 0.300 18.498 1.00 86.56 82 GLU A O 1
ATOM 669 N N . LYS A 1 83 ? -10.299 1.655 16.905 1.00 88.38 83 LYS A N 1
ATOM 670 C CA . LYS A 1 83 ? -10.562 0.566 15.958 1.00 88.38 83 LYS A CA 1
ATOM 671 C C . LYS A 1 83 ? -9.285 -0.151 15.498 1.00 88.38 83 LYS A C 1
ATOM 673 O O . LYS A 1 83 ? -9.357 -1.251 14.960 1.00 88.38 83 LYS A O 1
ATOM 678 N N . GLY A 1 84 ? -8.116 0.463 15.705 1.00 92.00 84 GLY A N 1
ATOM 679 C CA . GLY A 1 84 ? -6.832 -0.093 15.294 1.00 92.00 84 GLY A CA 1
ATOM 680 C C . GLY A 1 84 ? -6.691 -0.189 13.773 1.00 92.00 84 GLY A C 1
ATOM 681 O O . GLY A 1 84 ? -7.386 0.505 13.027 1.00 92.00 84 GLY A O 1
ATOM 682 N N . LEU A 1 85 ? -5.760 -1.029 13.316 1.00 94.94 85 LEU A N 1
ATOM 683 C CA . LEU A 1 85 ? -5.427 -1.188 11.901 1.00 94.94 85 LEU A CA 1
ATOM 684 C C . LEU A 1 85 ? -6.516 -1.966 11.148 1.00 94.94 85 LEU A C 1
ATOM 686 O O . LEU A 1 85 ? -6.626 -3.178 11.312 1.00 94.94 85 LEU A O 1
ATOM 690 N N . VAL A 1 86 ? -7.277 -1.278 10.296 1.00 96.06 86 VAL A N 1
ATOM 691 C CA . VAL A 1 86 ? -8.394 -1.875 9.535 1.00 96.06 86 VAL A CA 1
ATOM 692 C C . VAL A 1 86 ? -8.329 -1.601 8.031 1.00 96.06 86 VAL A C 1
ATOM 694 O O . VAL A 1 86 ? -9.081 -2.203 7.264 1.00 96.06 86 VAL A O 1
ATOM 697 N N . ARG A 1 87 ? -7.433 -0.712 7.580 1.00 96.56 87 ARG A N 1
ATOM 698 C CA . ARG A 1 87 ? -7.248 -0.391 6.160 1.00 96.56 87 ARG A CA 1
ATOM 699 C C . ARG A 1 87 ? -5.832 -0.643 5.686 1.00 96.56 87 ARG A C 1
ATOM 701 O O . ARG A 1 87 ? -4.871 -0.213 6.314 1.00 96.56 87 ARG A O 1
ATOM 708 N N . PHE A 1 88 ? -5.723 -1.266 4.526 1.00 98.00 88 PHE A N 1
ATOM 709 C CA . PHE A 1 88 ? -4.450 -1.668 3.952 1.00 98.00 88 PHE A CA 1
ATOM 710 C C . PHE A 1 88 ? -4.329 -1.083 2.554 1.00 98.00 88 PHE A C 1
ATOM 712 O O . PHE A 1 88 ? -5.188 -1.315 1.710 1.00 98.00 88 PHE A O 1
ATOM 719 N N . ASP A 1 89 ? -3.275 -0.307 2.324 1.00 97.69 89 ASP A N 1
ATOM 720 C CA . ASP A 1 89 ? -2.908 0.232 1.021 1.00 97.69 89 ASP A CA 1
ATOM 721 C C . ASP A 1 89 ? -1.603 -0.442 0.576 1.00 97.69 89 ASP A C 1
ATOM 723 O O . ASP A 1 89 ? -0.522 -0.122 1.069 1.00 97.69 89 ASP A O 1
ATOM 727 N N . ILE A 1 90 ? -1.720 -1.448 -0.290 1.00 97.69 90 ILE A N 1
ATOM 728 C CA . ILE A 1 90 ? -0.676 -2.431 -0.590 1.00 97.69 90 ILE A CA 1
ATOM 729 C C . ILE A 1 90 ? -0.052 -2.125 -1.955 1.00 97.69 90 ILE A C 1
ATOM 731 O O . ILE A 1 90 ? -0.757 -2.074 -2.965 1.00 97.69 90 ILE A O 1
ATOM 735 N N . ARG A 1 91 ? 1.274 -1.934 -1.994 1.00 94.94 91 ARG A N 1
ATOM 736 C CA . ARG A 1 91 ? 2.103 -1.872 -3.211 1.00 94.94 91 ARG A CA 1
ATOM 737 C C . ARG A 1 91 ? 2.874 -3.193 -3.353 1.00 94.94 91 ARG A C 1
ATOM 739 O O . ARG A 1 91 ? 3.977 -3.301 -2.825 1.00 94.94 91 ARG A O 1
ATOM 746 N N . PRO A 1 92 ? 2.297 -4.215 -4.013 1.00 92.81 92 PRO A N 1
ATOM 747 C CA . PRO A 1 92 ? 2.816 -5.585 -3.974 1.00 92.81 92 PRO A CA 1
ATOM 748 C C . PRO A 1 92 ? 4.152 -5.774 -4.702 1.00 92.81 92 PRO A C 1
ATOM 750 O O . PRO A 1 92 ? 4.882 -6.714 -4.406 1.00 92.81 92 PRO A O 1
ATOM 753 N N . GLY A 1 93 ? 4.470 -4.896 -5.652 1.00 89.69 93 GLY A N 1
ATOM 754 C CA . GLY A 1 93 ? 5.685 -4.963 -6.453 1.00 89.69 93 GLY A CA 1
ATOM 755 C C . GLY A 1 93 ? 5.485 -4.308 -7.815 1.00 89.69 93 GLY A C 1
ATOM 756 O O . GLY A 1 93 ? 4.516 -3.576 -8.025 1.00 89.69 93 GLY A O 1
ATOM 757 N N . SER A 1 94 ? 6.404 -4.580 -8.742 1.00 89.69 94 SER A N 1
ATOM 758 C CA . SER A 1 94 ? 6.387 -4.024 -10.102 1.00 89.69 94 SER A CA 1
ATOM 759 C C . SER A 1 94 ? 6.085 -5.049 -11.193 1.00 89.69 94 SER A C 1
ATOM 761 O O . SER A 1 94 ? 6.024 -4.676 -12.364 1.00 89.69 94 SER A O 1
ATOM 763 N N . THR A 1 95 ? 5.911 -6.330 -10.848 1.00 92.50 95 THR A N 1
ATOM 764 C CA . THR A 1 95 ? 5.666 -7.390 -11.832 1.00 92.50 95 THR A CA 1
ATOM 765 C C . THR A 1 95 ? 4.428 -7.046 -12.655 1.00 92.50 95 THR A C 1
ATOM 767 O O . THR A 1 95 ? 3.332 -6.917 -12.112 1.00 92.50 95 THR A O 1
ATOM 770 N N . CYS A 1 96 ? 4.610 -6.846 -13.957 1.00 92.88 96 CYS A N 1
ATOM 771 C CA . CYS A 1 96 ? 3.579 -6.336 -14.854 1.00 92.88 96 CYS A CA 1
ATOM 772 C C . CYS A 1 96 ? 3.813 -6.829 -16.286 1.00 92.88 96 CYS A C 1
ATOM 774 O O . CYS A 1 96 ? 4.946 -7.098 -16.690 1.00 92.88 96 CYS A O 1
ATOM 776 N N . ASN A 1 97 ? 2.728 -6.923 -17.051 1.00 93.31 97 ASN A N 1
ATOM 777 C CA . ASN A 1 97 ? 2.697 -7.336 -18.453 1.00 93.31 97 ASN A CA 1
ATOM 778 C C . ASN A 1 97 ? 2.700 -6.159 -19.453 1.00 93.31 97 ASN A C 1
ATOM 780 O O . ASN A 1 97 ? 2.842 -6.399 -20.649 1.00 93.31 97 ASN A O 1
ATOM 784 N N . LEU A 1 98 ? 2.569 -4.901 -19.004 1.00 94.00 98 LEU A N 1
ATOM 785 C CA . LEU A 1 98 ? 2.480 -3.719 -19.879 1.00 94.00 98 LEU A CA 1
ATOM 786 C C . LEU A 1 98 ? 3.608 -2.702 -19.665 1.00 94.00 98 LEU A C 1
ATOM 788 O O . LEU A 1 98 ? 4.104 -2.519 -18.556 1.00 94.00 98 LEU A O 1
ATOM 792 N N . LYS A 1 99 ? 3.952 -1.963 -20.727 1.00 93.06 99 LYS A N 1
ATOM 793 C CA . LYS A 1 99 ? 4.922 -0.850 -20.742 1.00 93.06 99 LYS A CA 1
ATOM 794 C C . LYS A 1 99 ? 4.213 0.500 -20.910 1.00 93.06 99 LYS A C 1
ATOM 796 O O . LYS A 1 99 ? 4.333 1.160 -21.938 1.00 93.06 99 LYS A O 1
ATOM 801 N N . CYS A 1 100 ? 3.399 0.895 -19.933 1.00 92.56 100 CYS A N 1
ATOM 802 C CA . CYS A 1 100 ? 2.662 2.161 -20.011 1.00 92.56 100 CYS A CA 1
ATOM 803 C C . CYS A 1 100 ? 3.631 3.354 -20.040 1.00 92.56 100 CYS A C 1
ATOM 805 O O . CYS A 1 100 ? 4.556 3.394 -19.236 1.00 92.56 100 CYS A O 1
ATOM 807 N N . ILE A 1 101 ? 3.384 4.359 -20.889 1.00 92.19 101 ILE A N 1
ATOM 808 C CA . ILE A 1 101 ? 4.282 5.523 -21.069 1.00 92.19 101 ILE A CA 1
ATOM 809 C C . ILE A 1 101 ? 4.542 6.318 -19.776 1.00 92.19 101 ILE A C 1
ATOM 811 O O . ILE A 1 101 ? 5.606 6.897 -19.595 1.00 92.19 101 ILE A O 1
ATOM 815 N N . MET A 1 102 ? 3.575 6.324 -18.857 1.00 91.56 102 MET A N 1
ATOM 816 C CA . MET A 1 102 ? 3.677 6.958 -17.536 1.00 91.56 102 MET A CA 1
ATOM 817 C C . MET A 1 102 ? 4.429 6.106 -16.499 1.00 91.56 102 MET A C 1
ATOM 819 O O . MET A 1 102 ? 4.787 6.596 -15.428 1.00 91.56 102 MET A O 1
ATOM 823 N N . CYS A 1 103 ? 4.627 4.816 -16.776 1.00 89.00 103 CYS A N 1
ATOM 824 C CA . CYS A 1 103 ? 5.328 3.895 -15.897 1.00 89.00 103 CYS A CA 1
ATOM 825 C C . CYS A 1 103 ? 6.812 3.895 -16.245 1.00 89.00 103 CYS A C 1
ATOM 827 O O . CYS A 1 103 ? 7.191 3.748 -17.399 1.00 89.00 103 CYS A O 1
ATOM 829 N N . ASN A 1 104 ? 7.652 3.978 -15.222 1.00 85.12 104 ASN A N 1
ATOM 830 C CA . ASN A 1 104 ? 9.080 3.717 -15.345 1.00 85.12 104 ASN A CA 1
ATOM 831 C C . ASN A 1 104 ? 9.373 2.241 -14.969 1.00 85.12 104 ASN A C 1
ATOM 833 O O . ASN A 1 104 ? 8.459 1.528 -14.530 1.00 85.12 104 ASN A O 1
ATOM 837 N N . PRO A 1 105 ? 10.629 1.774 -15.082 1.00 82.31 105 PRO A N 1
ATOM 838 C CA . PRO A 1 105 ? 11.009 0.403 -14.726 1.00 82.31 105 PRO A CA 1
ATOM 839 C C . PRO A 1 105 ? 10.698 -0.003 -13.283 1.00 82.31 105 PRO A C 1
ATOM 841 O O . PRO A 1 105 ? 10.525 -1.183 -12.987 1.00 82.31 105 PRO A O 1
ATOM 844 N N . ARG A 1 106 ? 10.568 0.974 -12.376 1.00 80.06 106 ARG A N 1
ATOM 845 C CA . ARG A 1 106 ? 10.170 0.726 -10.989 1.00 80.06 106 ARG A CA 1
ATOM 846 C C . ARG A 1 106 ? 8.705 0.318 -10.863 1.00 80.06 106 ARG A C 1
ATOM 848 O O . ARG A 1 106 ? 8.338 -0.388 -9.936 1.00 80.06 106 ARG A O 1
ATOM 855 N N . ASN A 1 107 ? 7.869 0.771 -11.789 1.00 86.38 107 ASN A N 1
ATOM 856 C CA . ASN A 1 107 ? 6.426 0.554 -11.748 1.00 86.38 107 ASN A CA 1
ATOM 857 C C . ASN A 1 107 ? 5.987 -0.625 -12.623 1.00 86.38 107 ASN A C 1
ATOM 859 O O . ASN A 1 107 ? 4.906 -1.163 -12.405 1.00 86.38 107 ASN A O 1
ATOM 863 N N . SER A 1 108 ? 6.807 -1.019 -13.602 1.00 91.06 108 SER A N 1
ATOM 864 C CA . SER A 1 108 ? 6.546 -2.175 -14.456 1.00 91.06 108 SER A CA 1
ATOM 865 C C . SER A 1 108 ? 7.833 -2.908 -14.820 1.00 91.06 108 SER A C 1
ATOM 867 O O . SER A 1 108 ? 8.712 -2.359 -15.489 1.00 91.06 108 SER A O 1
ATOM 869 N N . SER A 1 109 ? 7.887 -4.190 -14.461 1.00 89.06 109 SER A N 1
ATOM 870 C CA . SER A 1 109 ? 8.952 -5.112 -14.855 1.00 89.06 109 SER A CA 1
ATOM 871 C C . SER A 1 109 ? 9.039 -5.324 -16.367 1.00 89.06 109 SER A C 1
ATOM 873 O O . SER A 1 109 ? 10.065 -5.789 -16.853 1.00 89.06 109 SER A O 1
ATOM 875 N N . ALA A 1 110 ? 7.992 -4.996 -17.134 1.00 90.00 110 ALA A N 1
ATOM 876 C CA . ALA A 1 110 ? 7.999 -5.173 -18.584 1.00 90.00 110 ALA A CA 1
ATOM 877 C C . ALA A 1 110 ? 9.110 -4.346 -19.255 1.00 90.00 110 ALA A C 1
ATOM 879 O O . ALA A 1 110 ? 9.680 -4.782 -20.253 1.00 90.00 110 ALA A O 1
ATOM 880 N N . TRP A 1 111 ? 9.475 -3.195 -18.678 1.00 88.25 111 TRP A N 1
ATOM 881 C CA . TRP A 1 111 ? 10.556 -2.333 -19.170 1.00 88.25 111 TRP A CA 1
ATOM 882 C C . TRP A 1 111 ? 11.954 -2.954 -19.072 1.00 88.25 111 TRP A C 1
ATOM 884 O O . TRP A 1 111 ? 12.874 -2.481 -19.738 1.00 88.25 111 TRP A O 1
ATOM 894 N N . GLN A 1 112 ? 12.128 -4.017 -18.284 1.00 83.12 112 GLN A N 1
ATOM 895 C CA . GLN A 1 112 ? 13.433 -4.633 -18.043 1.00 83.12 112 GLN A CA 1
ATOM 896 C C . GLN A 1 112 ? 14.102 -5.123 -19.338 1.00 83.12 112 GLN A C 1
ATOM 898 O O . GLN A 1 112 ? 15.305 -4.948 -19.510 1.00 83.12 112 GLN A O 1
ATOM 903 N N . GLN A 1 113 ? 13.321 -5.652 -20.286 1.00 82.94 113 GLN A N 1
ATOM 904 C CA . GLN A 1 113 ? 13.838 -6.098 -21.587 1.00 82.94 113 GLN A CA 1
ATOM 905 C C . GLN A 1 113 ? 14.473 -4.946 -22.383 1.00 82.94 113 GLN A C 1
ATOM 907 O O . GLN A 1 113 ? 15.517 -5.122 -23.008 1.00 82.94 113 GLN A O 1
ATOM 912 N N . ASP A 1 114 ? 13.873 -3.753 -22.330 1.00 86.12 114 ASP A N 1
ATOM 913 C CA . ASP A 1 114 ? 14.360 -2.586 -23.074 1.00 86.12 114 ASP A CA 1
ATOM 914 C C . ASP A 1 114 ? 15.631 -2.026 -22.434 1.00 86.12 114 ASP A C 1
ATOM 916 O O . ASP A 1 114 ? 16.563 -1.638 -23.136 1.00 86.12 114 ASP A O 1
ATOM 920 N N . ILE A 1 115 ? 15.702 -2.047 -21.101 1.00 81.56 115 ILE A N 1
ATOM 921 C CA . ILE A 1 115 ? 16.896 -1.663 -20.340 1.00 81.56 115 ILE A CA 1
ATOM 922 C C . ILE A 1 115 ? 18.064 -2.599 -20.650 1.00 81.56 115 ILE A C 1
ATOM 924 O O . ILE A 1 115 ? 19.192 -2.143 -20.847 1.00 81.56 115 ILE A O 1
ATOM 928 N N . GLU A 1 116 ? 17.815 -3.907 -20.702 1.00 81.25 116 GLU A N 1
ATOM 929 C CA . GLU A 1 116 ? 18.834 -4.907 -21.029 1.00 81.25 116 GLU A CA 1
ATOM 930 C C . GLU A 1 116 ? 19.364 -4.720 -22.453 1.00 81.25 116 GLU A C 1
ATOM 932 O O . GLU A 1 116 ? 20.581 -4.709 -22.662 1.00 81.25 116 GLU A O 1
ATOM 937 N N . LEU A 1 117 ? 18.467 -4.497 -23.420 1.00 84.50 117 LEU A N 1
ATOM 938 C CA . LEU A 1 117 ? 18.841 -4.174 -24.796 1.00 84.50 117 LEU A CA 1
ATOM 939 C C . LEU A 1 117 ? 19.649 -2.875 -24.867 1.00 84.50 117 LEU A C 1
ATOM 941 O O . LEU A 1 117 ? 20.719 -2.858 -25.473 1.00 84.50 117 LEU A O 1
ATOM 945 N N . TRP A 1 118 ? 19.188 -1.806 -24.220 1.00 82.62 118 TRP A N 1
ATOM 946 C CA . TRP A 1 118 ? 19.890 -0.524 -24.206 1.00 82.62 118 TRP A CA 1
ATOM 947 C C . TRP A 1 118 ? 21.303 -0.657 -23.632 1.00 82.62 118 TRP A C 1
ATOM 949 O O . TRP A 1 118 ? 22.267 -0.192 -24.242 1.00 82.62 118 TRP A O 1
ATOM 959 N N . THR A 1 119 ? 21.432 -1.345 -22.496 1.00 80.94 119 THR A N 1
ATOM 960 C CA . THR A 1 119 ? 22.707 -1.560 -21.797 1.00 80.94 119 THR A CA 1
ATOM 961 C C . THR A 1 119 ? 23.693 -2.335 -22.668 1.00 80.94 119 THR A C 1
ATOM 963 O O . THR A 1 119 ? 24.863 -1.966 -22.749 1.00 80.94 119 THR A O 1
ATOM 966 N N . LYS A 1 120 ? 23.219 -3.377 -23.365 1.00 81.69 120 LYS A N 1
ATOM 967 C CA . LYS A 1 120 ? 24.040 -4.210 -24.253 1.00 81.69 120 LYS A CA 1
ATOM 968 C C . LYS A 1 120 ? 24.714 -3.412 -25.374 1.00 81.69 120 LYS A C 1
ATOM 970 O O . LYS A 1 120 ? 25.837 -3.740 -25.742 1.00 81.69 120 LYS A O 1
ATOM 975 N N . TYR A 1 121 ? 24.030 -2.415 -25.936 1.00 85.19 121 TYR A N 1
ATOM 976 C CA . TYR A 1 121 ? 24.515 -1.689 -27.116 1.00 85.19 121 TYR A CA 1
ATOM 977 C C . TYR A 1 121 ? 25.124 -0.321 -26.810 1.00 85.19 121 TYR A C 1
ATOM 979 O O . TYR A 1 121 ? 25.888 0.177 -27.631 1.00 85.19 121 TYR A O 1
ATOM 987 N N . ASN A 1 122 ? 24.828 0.270 -25.649 1.00 79.69 122 ASN A N 1
ATOM 988 C CA . ASN A 1 122 ? 25.297 1.615 -25.315 1.00 79.69 122 ASN A CA 1
ATOM 989 C C . ASN A 1 122 ? 26.356 1.645 -24.206 1.00 79.69 122 ASN A C 1
ATOM 991 O O . ASN A 1 122 ? 26.927 2.702 -23.996 1.00 79.69 122 ASN A O 1
ATOM 995 N N . ASN A 1 123 ? 26.651 0.528 -23.520 1.00 67.62 123 ASN A N 1
ATOM 996 C CA . ASN A 1 123 ? 27.686 0.409 -22.470 1.00 67.62 123 ASN A CA 1
ATOM 997 C C . ASN A 1 123 ? 27.615 1.435 -21.312 1.00 67.62 123 ASN A C 1
ATOM 999 O O . ASN A 1 123 ? 28.520 1.474 -20.484 1.00 67.62 123 ASN A O 1
ATOM 1003 N N . ASP A 1 124 ? 26.543 2.226 -21.232 1.00 63.75 124 ASP A N 1
ATOM 1004 C CA . ASP A 1 124 ? 26.500 3.464 -20.443 1.00 63.75 124 ASP A CA 1
ATOM 1005 C C . ASP A 1 124 ? 25.242 3.561 -19.571 1.00 63.75 124 ASP A C 1
ATOM 1007 O O . ASP A 1 124 ? 24.709 4.634 -19.301 1.00 63.75 124 ASP A O 1
ATOM 1011 N N . TYR A 1 125 ? 24.705 2.415 -19.147 1.00 59.03 125 TYR A N 1
ATOM 1012 C CA . TYR A 1 125 ? 23.587 2.415 -18.213 1.00 59.03 125 TYR A CA 1
ATOM 1013 C C . TYR A 1 125 ? 24.077 2.135 -16.802 1.00 59.03 125 TYR A C 1
ATOM 1015 O O . TYR A 1 125 ? 24.620 1.061 -16.520 1.00 59.03 125 TYR A O 1
ATOM 1023 N N . GLU A 1 126 ? 23.860 3.096 -15.901 1.00 55.75 126 GLU A N 1
ATOM 1024 C CA . GLU A 1 126 ? 24.058 2.865 -14.481 1.00 55.75 126 GLU A CA 1
ATOM 1025 C C . GLU A 1 126 ? 23.283 1.613 -14.056 1.00 55.75 126 GLU A C 1
ATOM 1027 O O . GLU A 1 126 ? 22.052 1.540 -14.071 1.00 55.75 126 GLU A O 1
ATOM 1032 N N . ARG A 1 127 ? 24.036 0.625 -13.577 1.00 51.53 127 ARG A N 1
ATOM 1033 C CA . ARG A 1 127 ? 23.546 -0.617 -12.966 1.00 51.53 127 ARG A CA 1
ATOM 1034 C C . ARG A 1 127 ? 22.627 -0.376 -11.749 1.00 51.53 127 ARG A C 1
ATOM 1036 O O . ARG A 1 127 ? 22.116 -1.329 -11.171 1.00 51.53 127 ARG A O 1
ATOM 1043 N N . SER A 1 128 ? 22.438 0.882 -11.339 1.00 49.12 128 SER A N 1
ATOM 1044 C CA . SER A 1 128 ? 21.547 1.322 -10.263 1.00 49.12 128 SER A CA 1
ATOM 1045 C C . SER A 1 128 ? 20.064 1.123 -10.602 1.00 49.12 128 SER A C 1
ATOM 1047 O O . SER A 1 128 ? 19.269 0.914 -9.689 1.00 49.12 128 SER A O 1
ATOM 1049 N N . LEU A 1 129 ? 19.698 1.101 -11.890 1.00 50.47 129 LEU A N 1
ATOM 1050 C CA . LEU A 1 129 ? 18.318 0.908 -12.356 1.00 50.47 129 LEU A CA 1
ATOM 1051 C C . LEU A 1 129 ? 18.003 -0.541 -12.771 1.00 50.47 129 LEU A C 1
ATOM 1053 O O . LEU A 1 129 ? 16.835 -0.894 -12.900 1.00 50.47 129 LEU A O 1
ATOM 1057 N N . SER A 1 130 ? 19.015 -1.406 -12.917 1.00 45.59 130 SER A N 1
ATOM 1058 C CA . SER A 1 130 ? 18.850 -2.836 -13.241 1.00 45.59 130 SER A CA 1
ATOM 1059 C C . SER A 1 130 ? 18.568 -3.716 -12.018 1.00 45.59 130 SER A C 1
ATOM 1061 O O . SER A 1 130 ? 18.856 -4.918 -12.013 1.00 45.59 130 SER A O 1
ATOM 1063 N N . ARG A 1 131 ? 18.032 -3.132 -10.941 1.00 49.53 131 ARG A N 1
ATOM 1064 C CA . ARG A 1 131 ? 17.830 -3.848 -9.685 1.00 49.53 131 ARG A CA 1
ATOM 1065 C C . ARG A 1 131 ? 16.721 -4.883 -9.825 1.00 49.53 131 ARG A C 1
ATOM 1067 O O . ARG A 1 131 ? 15.531 -4.588 -9.785 1.00 49.53 131 ARG A O 1
ATOM 1074 N N . LYS A 1 132 ? 17.201 -6.120 -9.995 1.00 46.88 132 LYS A N 1
ATOM 1075 C CA . LYS A 1 132 ? 16.606 -7.380 -9.550 1.00 46.88 132 LYS A CA 1
ATOM 1076 C C . LYS A 1 132 ? 15.555 -7.130 -8.474 1.00 46.88 132 LYS A C 1
ATOM 1078 O O . LYS A 1 132 ? 15.922 -6.714 -7.385 1.00 46.88 132 LYS A O 1
ATOM 1083 N N . ASN A 1 133 ? 14.320 -7.490 -8.803 1.00 48.75 133 ASN A N 1
ATOM 1084 C CA . ASN A 1 133 ? 13.258 -7.863 -7.880 1.00 48.75 133 ASN A CA 1
ATOM 1085 C C . ASN A 1 133 ? 13.044 -6.867 -6.736 1.00 48.75 133 ASN A C 1
ATOM 1087 O O . ASN A 1 133 ? 13.720 -6.929 -5.714 1.00 48.75 133 ASN A O 1
ATOM 1091 N N . PHE A 1 134 ? 12.031 -6.009 -6.887 1.00 61.00 134 PHE A N 1
ATOM 1092 C CA . PHE A 1 134 ? 11.415 -5.334 -5.746 1.00 61.00 134 PHE A CA 1
ATOM 1093 C C . PHE A 1 134 ? 11.274 -6.324 -4.600 1.00 61.00 134 PHE A C 1
ATOM 1095 O O . PHE A 1 134 ? 10.759 -7.426 -4.812 1.00 61.00 134 PHE A O 1
ATOM 1102 N N . ASN A 1 135 ? 11.782 -5.940 -3.429 1.00 67.38 135 ASN A N 1
ATOM 1103 C CA . ASN A 1 135 ? 11.698 -6.776 -2.246 1.00 67.38 135 ASN A CA 1
ATOM 1104 C C . ASN A 1 135 ? 10.231 -7.141 -2.032 1.00 67.38 135 ASN A C 1
ATOM 1106 O O . ASN A 1 135 ? 9.377 -6.263 -1.883 1.00 67.38 135 ASN A O 1
ATOM 1110 N N . GLU A 1 136 ? 9.953 -8.440 -2.073 1.00 82.00 136 GLU A N 1
ATOM 1111 C CA . GLU A 1 136 ? 8.610 -8.956 -1.885 1.00 82.00 136 GLU A CA 1
ATOM 1112 C C . GLU A 1 136 ? 8.076 -8.497 -0.524 1.00 82.00 136 GLU A C 1
ATOM 1114 O O . GLU A 1 136 ? 8.825 -8.363 0.452 1.00 82.00 136 GLU A O 1
ATOM 1119 N N . LEU A 1 137 ? 6.784 -8.180 -0.471 1.00 92.69 137 LEU A N 1
ATOM 1120 C CA . LEU A 1 137 ? 6.140 -7.882 0.799 1.00 92.69 137 LEU A CA 1
ATOM 1121 C C . LEU A 1 137 ? 6.071 -9.149 1.654 1.00 92.69 137 LEU A C 1
ATOM 1123 O O . LEU A 1 137 ? 5.902 -10.253 1.141 1.00 92.69 137 LEU A O 1
ATOM 1127 N N . ASP A 1 138 ? 6.111 -8.980 2.971 1.00 95.25 138 ASP A N 1
ATOM 1128 C CA . ASP A 1 138 ? 5.789 -10.063 3.898 1.00 95.25 138 ASP A CA 1
ATOM 1129 C C . ASP A 1 138 ? 4.270 -10.334 3.890 1.00 95.25 138 ASP A C 1
ATOM 1131 O O . ASP A 1 138 ? 3.488 -9.758 4.654 1.00 95.25 138 ASP A O 1
ATOM 1135 N N . TRP A 1 139 ? 3.838 -11.193 2.967 1.00 96.12 139 TRP A N 1
ATOM 1136 C CA . TRP A 1 139 ? 2.432 -11.549 2.770 1.00 96.12 139 TRP A CA 1
ATOM 1137 C C . TRP A 1 139 ? 1.829 -12.331 3.934 1.00 96.12 139 TRP A C 1
ATOM 1139 O O . TRP A 1 139 ? 0.623 -12.219 4.178 1.00 96.12 139 TRP A O 1
ATOM 1149 N N . ASP A 1 140 ? 2.640 -13.088 4.673 1.00 96.75 140 ASP A N 1
ATOM 1150 C CA . ASP A 1 140 ? 2.171 -13.791 5.862 1.00 96.75 140 ASP A CA 1
ATOM 1151 C C . ASP A 1 140 ? 1.858 -12.799 6.978 1.00 96.75 140 ASP A C 1
ATOM 1153 O O . ASP A 1 140 ? 0.771 -12.864 7.562 1.00 96.75 140 ASP A O 1
ATOM 1157 N N . TRP A 1 141 ? 2.725 -11.809 7.209 1.00 97.50 141 TRP A N 1
ATOM 1158 C CA . TRP A 1 141 ? 2.416 -10.714 8.121 1.00 97.50 141 TRP A CA 1
ATOM 1159 C C . TRP A 1 141 ? 1.145 -9.977 7.690 1.00 97.50 141 TRP A C 1
ATOM 1161 O O . TRP A 1 141 ? 0.231 -9.821 8.504 1.00 97.50 141 TRP A O 1
ATOM 1171 N N . ILE A 1 142 ? 1.030 -9.595 6.411 1.00 98.06 142 ILE A N 1
ATOM 1172 C CA . ILE A 1 142 ? -0.154 -8.887 5.893 1.00 98.06 142 ILE A CA 1
ATOM 1173 C C . ILE A 1 142 ? -1.422 -9.703 6.154 1.00 98.06 142 ILE A C 1
ATOM 1175 O O . ILE A 1 142 ? -2.395 -9.170 6.691 1.00 98.06 142 ILE A O 1
ATOM 1179 N N . TYR A 1 143 ? -1.403 -11.001 5.842 1.00 98.38 143 TYR A N 1
ATOM 1180 C CA . TYR A 1 143 ? -2.520 -11.902 6.109 1.00 98.38 143 TYR A CA 1
ATOM 1181 C C . TYR A 1 143 ? -2.897 -11.913 7.594 1.00 98.38 143 TYR A C 1
ATOM 1183 O O . TYR A 1 143 ? -4.059 -11.675 7.921 1.00 98.38 143 TYR A O 1
ATOM 1191 N N . THR A 1 144 ? -1.933 -12.097 8.504 1.00 98.06 144 THR A N 1
ATOM 1192 C CA . THR A 1 144 ? -2.220 -12.131 9.953 1.00 98.06 144 THR A CA 1
ATOM 1193 C C . THR A 1 144 ? -2.829 -10.832 10.480 1.00 98.06 144 THR A C 1
ATOM 1195 O O . THR A 1 144 ? -3.594 -10.860 11.444 1.00 98.06 144 THR A O 1
ATOM 1198 N N . LYS A 1 145 ? -2.515 -9.686 9.862 1.00 97.88 145 LYS A N 1
ATOM 1199 C CA . LYS A 1 145 ? -3.097 -8.390 10.231 1.00 97.88 145 LYS A CA 1
ATOM 1200 C C . LYS A 1 145 ? -4.461 -8.138 9.592 1.00 97.88 145 LYS A C 1
ATOM 1202 O O . LYS A 1 145 ? -5.238 -7.377 10.163 1.00 97.88 145 LYS A O 1
ATOM 1207 N N . CYS A 1 146 ? -4.758 -8.762 8.453 1.00 98.06 146 CYS A N 1
ATOM 1208 C CA . CYS A 1 146 ? -6.030 -8.591 7.752 1.00 98.06 146 CYS A CA 1
ATOM 1209 C C . CYS A 1 146 ? -7.146 -9.509 8.267 1.00 98.06 146 CYS A C 1
ATOM 1211 O O . CYS A 1 146 ? -8.317 -9.116 8.255 1.00 98.06 146 CYS A O 1
ATOM 1213 N N . VAL A 1 147 ? -6.802 -10.728 8.683 1.00 98.12 147 VAL A N 1
ATOM 1214 C CA . VAL A 1 147 ? -7.775 -11.737 9.122 1.00 98.12 147 VAL A CA 1
ATOM 1215 C C . VAL A 1 147 ? -8.642 -11.209 10.266 1.00 98.12 147 VAL A C 1
ATOM 1217 O O . VAL A 1 147 ? -8.126 -10.637 11.226 1.00 98.12 147 VAL A O 1
ATOM 1220 N N . ASP A 1 148 ? -9.960 -11.381 10.127 1.00 97.62 148 ASP A N 1
ATOM 1221 C CA . ASP A 1 148 ? -10.994 -10.972 11.094 1.00 97.62 148 ASP A CA 1
ATOM 1222 C C . ASP A 1 148 ? -11.022 -9.463 11.437 1.00 97.62 148 ASP A C 1
ATOM 1224 O O . ASP A 1 148 ? -11.656 -9.060 12.414 1.00 97.62 148 ASP A O 1
ATOM 1228 N N . LYS A 1 149 ? -10.305 -8.615 10.676 1.00 96.25 149 LYS A N 1
ATOM 1229 C CA . LYS A 1 149 ? -10.118 -7.185 11.002 1.00 96.25 149 LYS A CA 1
ATOM 1230 C C . LYS A 1 149 ? -10.182 -6.222 9.822 1.00 96.25 149 LYS A C 1
ATOM 1232 O O . LYS A 1 149 ? -10.683 -5.112 9.979 1.00 96.25 149 LYS A O 1
ATOM 1237 N N . ALA A 1 150 ? -9.630 -6.586 8.664 1.00 97.38 150 ALA A N 1
ATOM 1238 C CA . ALA A 1 150 ? -9.530 -5.665 7.536 1.00 97.38 150 ALA A CA 1
ATOM 1239 C C . ALA A 1 150 ? -10.911 -5.324 6.965 1.00 97.38 150 ALA A C 1
ATOM 1241 O O . ALA A 1 150 ? -11.649 -6.201 6.530 1.00 97.38 150 ALA A O 1
ATOM 1242 N N . GLU A 1 151 ? -11.227 -4.039 6.886 1.00 96.44 151 GLU A N 1
ATOM 1243 C CA . GLU A 1 151 ? -12.471 -3.540 6.290 1.00 96.44 151 GLU A CA 1
ATOM 1244 C C . GLU A 1 151 ? -12.253 -3.048 4.862 1.00 96.44 151 GLU A C 1
ATOM 1246 O O . GLU A 1 151 ? -13.140 -3.145 4.015 1.00 96.44 151 GLU A O 1
ATOM 1251 N N . LEU A 1 152 ? -11.057 -2.524 4.579 1.00 96.56 152 LEU A N 1
ATOM 1252 C CA . LEU A 1 152 ? -10.672 -2.066 3.252 1.00 96.56 152 LEU A CA 1
ATOM 1253 C C . LEU A 1 152 ? -9.263 -2.534 2.916 1.00 96.56 152 LEU A C 1
ATOM 1255 O O . LEU A 1 152 ? -8.307 -2.184 3.606 1.00 96.56 152 LEU A O 1
ATOM 1259 N N . ILE A 1 153 ? -9.131 -3.248 1.808 1.00 98.50 153 ILE A N 1
ATOM 1260 C CA . ILE A 1 153 ? -7.839 -3.603 1.227 1.00 98.50 153 ILE A CA 1
ATOM 1261 C C . ILE A 1 153 ? -7.785 -2.983 -0.162 1.00 98.50 153 ILE A C 1
ATOM 1263 O O . ILE A 1 153 ? -8.631 -3.274 -1.003 1.00 98.50 153 ILE A O 1
ATOM 1267 N N . TYR A 1 154 ? -6.811 -2.111 -0.395 1.00 98.25 154 TYR A N 1
ATOM 1268 C CA . TYR A 1 154 ? -6.540 -1.504 -1.688 1.00 98.25 154 TYR A CA 1
ATOM 1269 C C . TYR A 1 154 ? -5.206 -2.018 -2.225 1.00 98.25 154 TYR A C 1
ATOM 1271 O O . TYR A 1 154 ? -4.178 -1.858 -1.572 1.00 98.25 154 TYR A O 1
ATOM 1279 N N . ILE A 1 155 ? -5.226 -2.646 -3.399 1.00 98.06 155 ILE A N 1
ATOM 1280 C CA . ILE A 1 155 ? -4.047 -3.228 -4.047 1.00 98.06 155 ILE A CA 1
ATOM 1281 C C . ILE A 1 155 ? -3.804 -2.493 -5.365 1.00 98.06 155 ILE A C 1
ATOM 1283 O O . ILE A 1 155 ? -4.660 -2.484 -6.252 1.00 98.06 155 ILE A O 1
ATOM 1287 N N . VAL A 1 156 ? -2.628 -1.884 -5.500 1.00 95.00 156 VAL A N 1
ATOM 1288 C CA . VAL A 1 156 ? -2.181 -1.214 -6.732 1.00 95.00 156 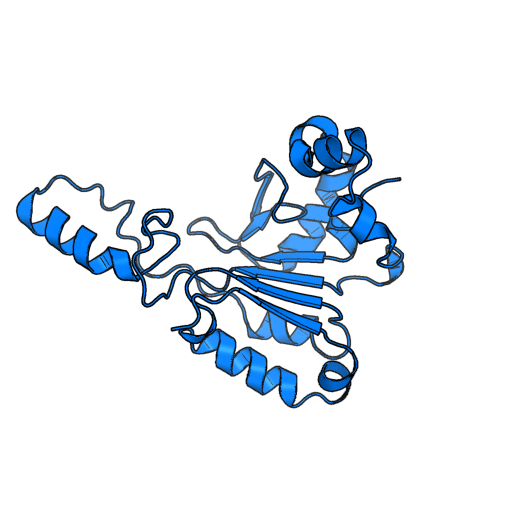VAL A CA 1
ATOM 1289 C C . VAL A 1 156 ? -0.661 -1.263 -6.824 1.00 95.00 156 VAL A C 1
ATOM 1291 O O . VAL A 1 156 ? 0.018 -1.247 -5.806 1.00 95.00 156 VAL A O 1
ATOM 1294 N N . GLY A 1 157 ? -0.117 -1.289 -8.035 1.00 88.44 157 GLY A N 1
ATOM 1295 C CA . GLY A 1 157 ? 1.316 -1.436 -8.302 1.00 88.44 157 GLY A CA 1
ATOM 1296 C C . GLY A 1 157 ? 1.556 -2.667 -9.165 1.00 88.44 157 GLY A C 1
ATOM 1297 O O . GLY A 1 157 ? 0.817 -3.644 -9.038 1.00 88.44 157 GLY A O 1
ATOM 1298 N N . GLY A 1 158 ? 2.538 -2.593 -10.069 1.00 91.44 158 GLY A N 1
ATOM 1299 C CA . GLY A 1 158 ? 2.709 -3.594 -11.120 1.00 91.44 158 GLY A CA 1
ATOM 1300 C C . GLY A 1 158 ? 1.387 -3.849 -11.849 1.00 91.44 158 GLY A C 1
ATOM 1301 O O . GLY A 1 158 ? 0.628 -2.915 -12.107 1.00 91.44 158 GLY A O 1
ATOM 1302 N N . GLU A 1 159 ? 1.104 -5.117 -12.129 1.00 95.25 159 GLU A N 1
ATOM 1303 C CA . GLU A 1 159 ? -0.247 -5.598 -12.415 1.00 95.25 159 GLU A CA 1
ATOM 1304 C C . GLU A 1 159 ? -0.653 -6.624 -11.342 1.00 95.25 159 GLU A C 1
ATOM 1306 O O . GLU A 1 159 ? -0.104 -7.732 -11.333 1.00 95.25 159 GLU A O 1
ATOM 1311 N N . PRO A 1 160 ? -1.590 -6.298 -10.426 1.00 95.19 160 PRO A N 1
ATOM 1312 C CA . PRO A 1 160 ? -1.986 -7.190 -9.336 1.00 95.19 160 PRO A CA 1
ATOM 1313 C C . PRO A 1 160 ? -2.393 -8.591 -9.792 1.00 95.19 160 PRO A C 1
ATOM 1315 O O . PRO A 1 160 ? -1.978 -9.571 -9.174 1.00 95.19 160 PRO A O 1
ATOM 1318 N N . PHE A 1 161 ? -3.130 -8.717 -10.900 1.00 94.94 161 PHE A N 1
ATOM 1319 C CA . PHE A 1 161 ? -3.545 -10.027 -11.410 1.00 94.94 161 PHE A CA 1
ATOM 1320 C C . PHE A 1 161 ? -2.430 -10.799 -12.125 1.00 94.94 161 PHE A C 1
ATOM 1322 O O . PHE A 1 161 ? -2.606 -11.973 -12.444 1.00 94.94 161 PHE A O 1
ATOM 1329 N N . TYR A 1 162 ? -1.258 -10.201 -12.319 1.00 93.94 162 TYR A N 1
ATOM 1330 C CA . TYR A 1 162 ? -0.082 -10.883 -12.858 1.00 93.94 162 TYR A CA 1
ATOM 1331 C C . TYR A 1 162 ? 0.842 -11.434 -11.752 1.00 93.94 162 TYR A C 1
ATOM 1333 O O . TYR A 1 162 ? 1.785 -12.177 -12.027 1.00 93.94 162 TYR A O 1
ATOM 1341 N N . MET A 1 163 ? 0.579 -11.103 -10.481 1.00 92.69 163 MET A N 1
ATOM 1342 C CA . MET A 1 163 ? 1.425 -11.457 -9.336 1.00 92.69 163 MET A CA 1
ATOM 1343 C C . MET A 1 163 ? 0.881 -12.647 -8.545 1.00 92.69 163 MET A C 1
ATOM 1345 O O . MET A 1 163 ? -0.149 -12.545 -7.885 1.00 92.69 163 MET A O 1
ATOM 1349 N N . LYS A 1 164 ? 1.617 -13.767 -8.536 1.00 93.88 164 LYS A N 1
ATOM 1350 C CA . LYS A 1 164 ? 1.226 -14.994 -7.810 1.00 93.88 164 LYS A CA 1
ATOM 1351 C C . LYS A 1 164 ? 0.949 -14.758 -6.325 1.00 93.88 164 LYS A C 1
ATOM 1353 O O . LYS A 1 164 ? -0.047 -15.258 -5.819 1.00 93.88 164 LYS A O 1
ATOM 1358 N N . SER A 1 165 ? 1.770 -13.955 -5.656 1.00 94.88 165 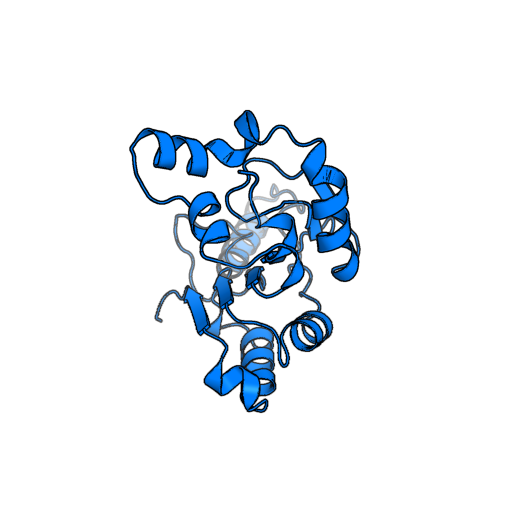SER A N 1
ATOM 1359 C CA . SER A 1 165 ? 1.607 -13.664 -4.231 1.00 94.88 165 SER A CA 1
ATOM 1360 C C . SER A 1 165 ? 0.312 -12.909 -3.912 1.00 94.88 165 SER A C 1
ATOM 1362 O O . SER A 1 165 ? -0.319 -13.181 -2.892 1.00 94.88 165 SER A O 1
ATOM 1364 N N . VAL A 1 166 ? -0.170 -12.054 -4.824 1.00 96.44 166 VAL A N 1
ATOM 1365 C CA . VAL A 1 166 ? -1.497 -11.425 -4.711 1.00 96.44 166 VAL A CA 1
ATOM 1366 C C . VAL A 1 166 ? -2.600 -12.482 -4.815 1.00 96.44 166 VAL A C 1
ATOM 1368 O O . VAL A 1 166 ? -3.506 -12.497 -3.984 1.00 96.44 166 VAL A O 1
ATOM 1371 N N . HIS A 1 167 ? -2.521 -13.400 -5.786 1.00 96.88 167 HIS A N 1
ATOM 1372 C CA . HIS A 1 167 ? -3.491 -14.501 -5.920 1.00 96.88 167 HIS A CA 1
ATOM 1373 C C . HIS A 1 167 ? -3.511 -15.406 -4.688 1.00 96.88 167 HIS A C 1
ATOM 1375 O O . HIS A 1 167 ? -4.581 -15.757 -4.194 1.00 96.88 167 HIS A O 1
ATOM 1381 N N . GLU A 1 168 ? -2.340 -15.767 -4.171 1.00 97.69 168 GLU A N 1
ATOM 1382 C CA . GLU A 1 168 ? -2.201 -16.596 -2.974 1.00 97.69 168 GLU A CA 1
ATOM 1383 C C . GLU A 1 168 ? -2.788 -15.904 -1.743 1.00 97.69 168 GLU A C 1
ATOM 1385 O O . GLU A 1 168 ? -3.566 -16.521 -1.011 1.00 97.69 168 GLU A O 1
ATOM 1390 N N . PHE A 1 169 ? -2.494 -14.614 -1.557 1.00 98.12 169 PHE A N 1
ATOM 1391 C CA . PHE A 1 169 ? -3.073 -13.797 -0.497 1.00 98.12 169 PHE A CA 1
ATOM 1392 C C . PHE A 1 169 ? -4.604 -13.744 -0.583 1.00 98.12 169 PHE A C 1
ATOM 1394 O O . PHE A 1 169 ? -5.282 -14.039 0.403 1.00 98.12 169 PHE A O 1
ATOM 1401 N N . LEU A 1 170 ? -5.158 -13.429 -1.760 1.00 98.12 170 LEU A N 1
ATOM 1402 C CA . LEU A 1 170 ? -6.607 -13.354 -1.971 1.00 98.12 170 LEU A CA 1
ATOM 1403 C C . LEU A 1 170 ? -7.279 -14.712 -1.742 1.00 98.12 170 LEU A C 1
ATOM 1405 O O . LEU A 1 170 ? -8.293 -14.787 -1.050 1.00 98.12 170 LEU A O 1
ATOM 1409 N N . ASN A 1 171 ? -6.691 -15.798 -2.249 1.00 98.31 171 ASN A N 1
ATOM 1410 C CA . ASN A 1 171 ? -7.190 -17.154 -2.029 1.00 98.31 171 ASN A CA 1
ATOM 1411 C C . ASN A 1 171 ? -7.172 -17.524 -0.538 1.00 98.31 171 ASN A C 1
ATOM 1413 O O . ASN A 1 171 ? -8.151 -18.061 -0.022 1.00 98.31 171 ASN A O 1
ATOM 1417 N N . LYS A 1 172 ? -6.089 -17.211 0.184 1.00 98.25 172 LYS A N 1
ATOM 1418 C CA . LYS A 1 172 ? -5.978 -17.464 1.628 1.00 98.25 172 LYS A CA 1
ATOM 1419 C C . LYS A 1 172 ? -7.025 -16.663 2.408 1.00 98.25 172 LYS A C 1
ATOM 1421 O O . LYS A 1 172 ? -7.724 -17.241 3.234 1.00 98.25 172 LYS A O 1
ATOM 1426 N N . LEU A 1 173 ? -7.186 -15.374 2.101 1.00 98.31 173 LEU A N 1
ATOM 1427 C CA . LEU A 1 173 ? -8.160 -14.492 2.752 1.00 98.31 173 LEU A CA 1
ATOM 1428 C C . LEU A 1 173 ? -9.609 -14.911 2.465 1.00 98.31 173 LEU A C 1
ATOM 1430 O O . LEU A 1 173 ? -10.437 -14.878 3.369 1.00 98.31 173 LEU A O 1
ATOM 1434 N N . SER A 1 174 ? -9.903 -15.386 1.250 1.00 97.88 174 SER A N 1
ATOM 1435 C CA . SER A 1 174 ? -11.243 -15.853 0.854 1.00 97.88 174 SER A CA 1
ATOM 1436 C C . SER A 1 174 ? -11.737 -17.087 1.620 1.00 97.88 174 SER A C 1
ATOM 1438 O O . SER A 1 174 ? -12.924 -17.395 1.600 1.00 97.88 174 SER A O 1
ATOM 1440 N N . LYS A 1 175 ? -10.839 -17.801 2.310 1.00 98.25 175 LYS A N 1
ATOM 1441 C CA . LYS A 1 175 ? -11.195 -18.937 3.172 1.00 98.25 175 LYS A CA 1
ATOM 1442 C C . LYS A 1 175 ? -11.664 -18.495 4.559 1.00 98.25 175 LYS A C 1
ATOM 1444 O O . LYS A 1 175 ? -12.198 -19.318 5.299 1.00 98.25 175 LYS A O 1
ATOM 1449 N N . ASN A 1 176 ? -11.457 -17.230 4.930 1.00 98.25 176 ASN A N 1
ATOM 1450 C CA . ASN A 1 176 ? -11.956 -16.679 6.182 1.00 98.25 176 ASN A CA 1
ATOM 1451 C C . ASN A 1 176 ? -13.360 -16.087 5.978 1.00 98.25 176 ASN A C 1
ATOM 1453 O O . ASN A 1 176 ? -13.551 -15.118 5.242 1.00 98.25 176 ASN A O 1
ATOM 1457 N N . GLN A 1 177 ? -14.340 -16.651 6.685 1.00 98.19 177 GLN A N 1
ATOM 1458 C CA . GLN A 1 177 ? -15.742 -16.267 6.555 1.00 98.19 177 GLN A CA 1
ATOM 1459 C C . GLN A 1 177 ? -16.007 -14.814 6.977 1.00 98.19 177 GLN A C 1
ATOM 1461 O O . GLN A 1 177 ? -16.793 -14.135 6.321 1.00 98.19 177 GLN A O 1
ATOM 1466 N N . TRP A 1 178 ? -15.363 -14.313 8.036 1.00 98.31 178 TRP A N 1
ATOM 1467 C CA . TRP A 1 178 ? -15.550 -12.929 8.476 1.00 98.31 178 TRP A CA 1
ATOM 1468 C C . TRP A 1 178 ? -15.116 -11.949 7.384 1.00 98.31 178 TRP A C 1
ATOM 1470 O O . TRP A 1 178 ? -15.871 -11.034 7.051 1.00 98.31 178 TRP A O 1
ATOM 1480 N N . ASN A 1 179 ? -13.948 -12.166 6.773 1.00 98.44 179 ASN A N 1
ATOM 1481 C CA . ASN A 1 179 ? -13.438 -11.294 5.715 1.00 98.44 179 ASN A CA 1
ATOM 1482 C C . ASN A 1 179 ? -14.349 -11.297 4.480 1.00 98.44 179 ASN A C 1
ATOM 1484 O O . ASN A 1 179 ? -14.579 -10.240 3.898 1.00 98.44 179 ASN A O 1
ATOM 1488 N N . CYS A 1 180 ? -14.944 -12.438 4.120 1.00 98.00 180 CYS A N 1
ATOM 1489 C CA . CYS A 1 180 ? -15.906 -12.511 3.015 1.00 98.00 180 CYS A CA 1
ATOM 1490 C C . CYS A 1 180 ? -17.131 -11.599 3.198 1.00 98.00 180 CYS A C 1
ATOM 1492 O O . CYS A 1 180 ? -17.673 -11.119 2.205 1.00 98.00 180 CYS A O 1
ATOM 1494 N N . TYR A 1 181 ? -17.572 -11.359 4.438 1.00 98.12 181 TYR A N 1
ATOM 1495 C CA . TYR A 1 181 ? -18.730 -10.504 4.724 1.00 98.12 181 TYR A CA 1
ATOM 1496 C C . TYR A 1 181 ? -18.366 -9.047 5.024 1.00 98.12 181 TYR A C 1
ATOM 1498 O O . TYR A 1 181 ? -19.198 -8.165 4.826 1.00 98.12 181 TYR A O 1
ATOM 1506 N N . ASN A 1 182 ? -17.151 -8.791 5.518 1.00 97.69 182 ASN A N 1
ATOM 1507 C CA . ASN A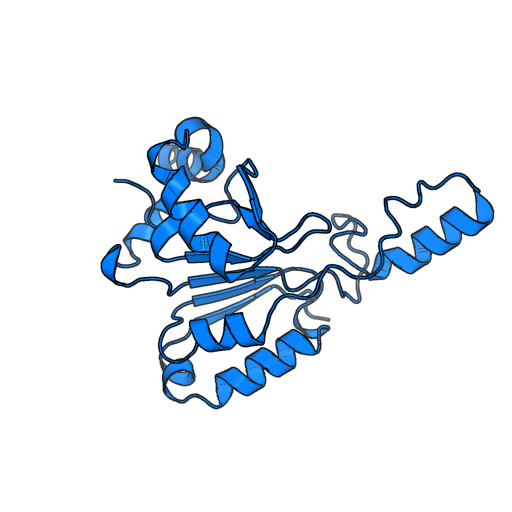 1 182 ? -16.798 -7.498 6.114 1.00 97.69 182 ASN A CA 1
ATOM 1508 C C . ASN A 1 182 ? -15.671 -6.757 5.383 1.00 97.69 182 ASN A C 1
ATOM 1510 O O . ASN A 1 182 ? -15.476 -5.564 5.615 1.00 97.69 182 ASN A O 1
ATOM 1514 N N . THR A 1 183 ? -14.928 -7.420 4.494 1.00 98.19 183 THR A N 1
ATOM 1515 C CA . THR A 1 183 ? -13.795 -6.807 3.796 1.00 98.19 183 THR A CA 1
ATOM 1516 C C . THR A 1 183 ? -14.185 -6.365 2.391 1.00 98.19 183 THR A C 1
ATOM 1518 O O . THR A 1 183 ? -14.505 -7.179 1.528 1.00 98.19 183 THR A O 1
ATOM 1521 N N . ARG A 1 184 ? -14.057 -5.064 2.111 1.00 97.88 184 ARG A N 1
ATOM 1522 C CA . ARG A 1 184 ? -14.082 -4.546 0.741 1.00 97.88 184 ARG A CA 1
ATOM 1523 C C . ARG A 1 184 ? -12.676 -4.580 0.150 1.00 97.88 184 ARG A C 1
ATOM 1525 O O . ARG A 1 184 ? -11.764 -3.946 0.678 1.00 97.88 184 ARG A O 1
ATOM 1532 N N . ILE A 1 185 ? -12.516 -5.261 -0.979 1.00 98.12 185 ILE A N 1
ATOM 1533 C CA . ILE A 1 185 ? -11.251 -5.310 -1.719 1.00 98.12 185 ILE A CA 1
ATOM 1534 C C . ILE A 1 185 ? -11.373 -4.431 -2.965 1.00 98.12 185 ILE A C 1
ATOM 1536 O O . ILE A 1 185 ? -12.306 -4.578 -3.751 1.00 98.12 185 ILE A O 1
ATOM 1540 N N . LEU A 1 186 ? -10.438 -3.499 -3.128 1.00 97.94 186 LEU A N 1
ATOM 1541 C CA . LEU A 1 186 ? -10.289 -2.641 -4.296 1.00 97.94 186 LEU A CA 1
ATOM 1542 C C . LEU A 1 186 ? -8.967 -2.993 -4.978 1.00 97.94 186 LEU A C 1
ATOM 1544 O O . LEU A 1 186 ? -7.919 -2.984 -4.337 1.00 97.94 186 LEU A O 1
ATOM 1548 N N . ILE A 1 187 ? -9.009 -3.289 -6.272 1.00 97.75 187 ILE A N 1
ATOM 1549 C CA . ILE A 1 187 ? -7.822 -3.648 -7.053 1.00 97.75 187 ILE A CA 1
ATOM 1550 C C . ILE A 1 187 ? -7.762 -2.726 -8.264 1.00 97.75 187 ILE A C 1
ATOM 1552 O O . ILE A 1 187 ? -8.735 -2.625 -9.010 1.00 97.75 187 ILE A O 1
ATOM 1556 N N . GLN A 1 188 ? -6.630 -2.050 -8.453 1.00 96.06 188 GLN A N 1
ATOM 1557 C CA . GLN A 1 188 ? -6.364 -1.300 -9.675 1.00 96.06 188 GLN A CA 1
ATOM 1558 C C . GLN A 1 188 ? -5.607 -2.201 -10.653 1.00 96.06 188 GLN A C 1
ATOM 1560 O O . GLN A 1 188 ? -4.474 -2.590 -10.383 1.00 96.06 188 GLN A O 1
ATOM 1565 N N . THR A 1 189 ? -6.243 -2.508 -11.780 1.00 95.38 189 THR A N 1
ATOM 1566 C CA . THR A 1 189 ? -5.720 -3.380 -12.839 1.00 95.38 189 THR A CA 1
ATOM 1567 C C . THR A 1 189 ? -5.689 -2.644 -14.175 1.00 95.38 189 THR A C 1
ATOM 1569 O O . THR A 1 189 ? -6.434 -1.682 -14.382 1.00 95.38 189 THR A O 1
ATOM 1572 N N . ASN A 1 190 ? -4.839 -3.103 -15.086 1.00 93.94 190 ASN A N 1
ATOM 1573 C CA . ASN A 1 190 ? -4.832 -2.695 -16.483 1.00 93.94 190 ASN A CA 1
ATOM 1574 C C . ASN A 1 190 ? -5.928 -3.359 -17.341 1.00 93.94 190 ASN A C 1
ATOM 1576 O O . ASN A 1 190 ? -6.177 -2.884 -18.447 1.00 93.94 190 ASN A O 1
ATOM 1580 N N . GLY A 1 191 ? -6.607 -4.393 -16.829 1.00 92.31 191 GLY A N 1
ATOM 1581 C CA . GLY A 1 191 ? -7.773 -5.012 -17.468 1.00 92.31 191 GLY A CA 1
ATOM 1582 C C . GLY A 1 191 ? -7.476 -5.877 -18.698 1.00 92.31 191 GLY A C 1
ATOM 1583 O O . GLY A 1 191 ? -8.386 -6.079 -19.503 1.00 92.31 191 GLY A O 1
ATOM 1584 N N . VAL A 1 192 ? -6.233 -6.346 -18.856 1.00 86.88 192 VAL A N 1
ATOM 1585 C CA . VAL A 1 192 ? -5.785 -7.205 -19.969 1.00 86.88 192 VAL A CA 1
ATOM 1586 C C . VAL A 1 192 ? -5.736 -8.673 -19.564 1.00 86.88 192 VAL A C 1
ATOM 1588 O O . VAL A 1 192 ? -5.253 -8.961 -18.447 1.00 86.88 192 VAL A O 1
#